Protein AF-A0A960UT85-F1 (afdb_monomer_lite)

Sequence (237 aa):
DESAIAIEMARAVNADQDILELSADHLYDHFVKTHWHTERTIYNTLGVAKYLMSKHVHEAGYRVVVTGEGSDELFAGYPSFRRDMFLHGLDHLPETERLELQAQLNKSNALVKGSMLAAEEVMSPELNRICGFTPSCLQPWLACAPEIPGLLRPEIREQLKDYDPGAAIAAQIDPEMVKNRHPLDVAQYVWIKTMLEGQILTWGGDRVDMANSMEARPAFLDHHLAEAAVWVPPAHR

Foldseek 3Di:
DCVVVVVVVCVVVVHDDDDDDDDPCQQVVCVVVLCVLLVDDDDDSLLSVVLVVLQVCVVVPAAEDEAAPQVCLLQVVALLLVVQCLVAQCPVDDPVVSVVVVVVSCVVCVVVDPPQFDPDADFDPLCCVQQVGQRRRCRVVQVCVVVVLVVDDPVVSVVCVVPDPSNVLSVQDDSVQRPPDRSSSSNSSSCCSDPSVPPCCRSVHDSSSCVNNHHYHNPNPPPVNSVVSVPQDPVRD

Structure (mmCIF, N/CA/C/O backbone):
data_AF-A0A960UT85-F1
#
_entry.id   AF-A0A960UT85-F1
#
loop_
_atom_site.group_PDB
_atom_site.id
_atom_site.type_symbol
_atom_site.label_atom_id
_atom_site.label_alt_id
_atom_site.label_comp_id
_atom_site.label_asym_id
_atom_site.label_entity_id
_atom_site.label_seq_id
_atom_site.pdbx_PDB_ins_code
_atom_site.Cartn_x
_atom_site.Cartn_y
_atom_site.Cartn_z
_atom_site.occupancy
_atom_site.B_iso_or_equiv
_atom_site.auth_seq_id
_atom_site.auth_comp_id
_atom_site.auth_asym_id
_atom_site.auth_atom_id
_atom_site.pdbx_PDB_model_num
ATOM 1 N N . ASP A 1 1 ? 5.439 -5.274 18.703 1.00 84.50 1 ASP A N 1
ATOM 2 C CA . ASP A 1 1 ? 4.477 -4.245 18.257 1.00 84.50 1 ASP A CA 1
ATOM 3 C C . ASP A 1 1 ? 5.190 -2.894 18.217 1.00 84.50 1 ASP A C 1
ATOM 5 O O . ASP A 1 1 ? 6.401 -2.857 18.423 1.00 84.50 1 ASP A O 1
ATOM 9 N N . GLU A 1 2 ? 4.462 -1.821 17.911 1.00 90.12 2 GLU A N 1
ATOM 10 C CA . GLU A 1 2 ? 4.979 -0.448 17.790 1.00 90.12 2 GLU A CA 1
ATOM 11 C C . GLU A 1 2 ? 4.654 0.424 19.022 1.00 90.12 2 GLU A C 1
ATOM 13 O O . GLU A 1 2 ? 4.903 1.631 19.020 1.00 90.12 2 GLU A O 1
ATOM 18 N N . SER A 1 3 ? 4.134 -0.170 20.108 1.00 93.38 3 SER A N 1
ATOM 19 C CA . SER A 1 3 ? 3.605 0.565 21.267 1.00 93.38 3 SER A CA 1
ATOM 20 C C . SER A 1 3 ? 4.650 1.461 21.932 1.00 93.38 3 SER A C 1
ATOM 22 O O . SER A 1 3 ? 4.339 2.580 22.331 1.00 93.38 3 SER A O 1
ATOM 24 N N . ALA A 1 4 ? 5.905 1.009 22.020 1.00 95.75 4 ALA A N 1
ATOM 25 C CA . ALA A 1 4 ? 6.986 1.795 22.618 1.00 95.75 4 ALA A CA 1
ATOM 26 C C . ALA A 1 4 ? 7.229 3.122 21.874 1.00 95.75 4 ALA A C 1
ATOM 28 O O . ALA A 1 4 ? 7.354 4.165 22.515 1.00 95.75 4 ALA A O 1
ATOM 29 N N . ILE A 1 5 ? 7.230 3.087 20.537 1.00 95.94 5 ILE A N 1
ATOM 30 C CA . ILE A 1 5 ? 7.424 4.272 19.689 1.00 95.94 5 ILE A CA 1
ATOM 31 C C . ILE A 1 5 ? 6.191 5.180 19.777 1.00 95.94 5 ILE A C 1
ATOM 33 O O . ILE A 1 5 ? 6.327 6.392 19.926 1.00 95.94 5 ILE A O 1
ATOM 37 N N . ALA A 1 6 ? 4.982 4.609 19.769 1.00 95.31 6 ALA A N 1
ATOM 38 C CA . ALA A 1 6 ? 3.750 5.382 19.926 1.00 95.31 6 ALA A CA 1
ATOM 39 C C . ALA A 1 6 ? 3.699 6.136 21.271 1.00 95.31 6 ALA A C 1
ATOM 41 O O . ALA A 1 6 ? 3.326 7.308 21.311 1.00 95.31 6 ALA A O 1
ATOM 42 N N . ILE A 1 7 ? 4.115 5.489 22.369 1.00 97.06 7 ILE A N 1
ATOM 43 C CA . ILE A 1 7 ? 4.210 6.101 23.707 1.00 97.06 7 ILE A CA 1
ATOM 44 C C . ILE A 1 7 ? 5.240 7.233 23.731 1.00 97.06 7 ILE A C 1
ATOM 46 O O . ILE A 1 7 ? 4.996 8.283 24.328 1.00 97.06 7 ILE A O 1
ATOM 50 N N . GLU A 1 8 ? 6.401 7.030 23.108 1.00 97.75 8 GLU A N 1
ATOM 51 C CA . GLU A 1 8 ? 7.431 8.064 23.001 1.00 97.75 8 GLU A CA 1
ATOM 52 C C . GLU A 1 8 ? 6.899 9.302 22.268 1.00 97.75 8 GLU A C 1
ATOM 54 O O . GLU A 1 8 ? 7.014 10.418 22.781 1.00 97.75 8 GLU A O 1
ATOM 59 N N . MET A 1 9 ? 6.239 9.100 21.125 1.00 97.06 9 MET A N 1
ATOM 60 C CA . MET A 1 9 ? 5.667 10.183 20.326 1.00 97.06 9 MET A CA 1
ATOM 61 C C . MET A 1 9 ? 4.577 10.952 21.074 1.00 97.06 9 MET A C 1
ATOM 63 O O . MET A 1 9 ? 4.611 12.182 21.085 1.00 97.06 9 MET A O 1
ATOM 67 N N . ALA A 1 10 ? 3.653 10.258 21.749 1.00 97.62 10 ALA A N 1
ATOM 68 C CA . ALA A 1 10 ? 2.602 10.905 22.535 1.00 97.62 10 ALA A CA 1
ATOM 69 C C . ALA A 1 10 ? 3.185 11.787 23.653 1.00 97.62 10 ALA A C 1
ATOM 71 O O . ALA A 1 10 ? 2.769 12.934 23.828 1.00 97.62 10 ALA A O 1
ATOM 72 N N . ARG A 1 11 ? 4.215 11.295 24.359 1.00 97.75 11 ARG A N 1
ATOM 73 C CA . ARG A 1 11 ? 4.921 12.067 25.397 1.00 97.75 11 ARG A CA 1
ATOM 74 C C . ARG A 1 11 ? 5.634 13.289 24.831 1.00 97.75 11 ARG A C 1
ATOM 76 O O . ARG A 1 11 ? 5.583 14.347 25.452 1.00 97.75 11 ARG A O 1
ATOM 83 N N . ALA A 1 12 ? 6.280 13.160 23.672 1.00 98.19 12 ALA A N 1
ATOM 84 C CA . ALA A 1 12 ? 7.033 14.249 23.050 1.00 98.19 12 ALA A CA 1
ATOM 85 C C . ALA A 1 12 ? 6.152 15.457 22.688 1.00 98.19 12 ALA A C 1
ATOM 87 O O . ALA A 1 12 ? 6.625 16.592 22.732 1.00 98.19 12 ALA A O 1
ATOM 88 N N . VAL A 1 13 ? 4.875 15.225 22.370 1.00 97.56 13 VAL A N 1
ATOM 89 C CA . VAL A 1 13 ? 3.911 16.282 22.014 1.00 97.56 13 VAL A CA 1
ATOM 90 C C . VAL A 1 13 ? 2.888 16.577 23.116 1.00 97.56 13 VAL A C 1
ATOM 92 O O . VAL A 1 13 ? 1.978 17.372 22.898 1.00 97.56 13 VAL A O 1
ATOM 95 N N . ASN A 1 14 ? 3.036 15.961 24.297 1.00 97.75 14 ASN A N 1
ATOM 96 C CA . ASN A 1 14 ? 2.090 16.054 25.413 1.00 97.75 14 ASN A CA 1
ATOM 97 C C . ASN A 1 14 ? 0.638 15.733 24.993 1.00 97.75 14 ASN A C 1
ATOM 99 O O . ASN A 1 14 ? -0.296 16.447 25.362 1.00 97.75 14 ASN A O 1
ATOM 103 N N . ALA A 1 15 ? 0.464 14.686 24.182 1.00 96.94 15 ALA A N 1
ATOM 104 C CA . ALA A 1 15 ? -0.844 14.177 23.785 1.00 96.94 15 ALA A CA 1
ATOM 105 C C . ALA A 1 15 ? -1.383 13.175 24.812 1.00 96.94 15 ALA A C 1
ATOM 107 O O . ALA A 1 15 ? -0.632 12.354 25.347 1.00 96.94 15 ALA A O 1
ATOM 108 N N . ASP A 1 16 ? -2.698 13.207 25.023 1.00 96.00 16 ASP A N 1
ATOM 109 C CA . ASP A 1 16 ? -3.406 12.112 25.677 1.00 96.00 16 ASP A CA 1
ATOM 110 C C . ASP A 1 16 ? -3.318 10.861 24.794 1.00 96.00 16 ASP A C 1
ATOM 112 O O . ASP A 1 16 ? -3.439 10.938 23.568 1.00 96.00 16 ASP A O 1
ATOM 116 N N . GLN A 1 17 ? -3.092 9.704 25.414 1.00 95.94 17 GLN A N 1
ATOM 117 C CA . GLN A 1 17 ? -2.938 8.440 24.705 1.00 95.94 17 GLN A CA 1
ATOM 118 C C . GLN A 1 17 ? -3.851 7.377 25.302 1.00 95.94 17 GLN A C 1
ATOM 120 O O . GLN A 1 17 ? -3.865 7.163 26.514 1.00 95.94 17 GLN A O 1
ATOM 125 N N . ASP A 1 18 ? -4.543 6.674 24.414 1.00 95.31 18 ASP A N 1
ATOM 126 C CA . ASP A 1 18 ? -5.288 5.461 24.715 1.00 95.31 18 ASP A CA 1
ATOM 127 C C . ASP A 1 18 ? -4.660 4.290 23.943 1.00 95.31 18 ASP A C 1
ATOM 129 O O . ASP A 1 18 ? -4.327 4.429 22.762 1.00 95.31 18 ASP A O 1
ATOM 133 N N . ILE A 1 19 ? -4.430 3.164 24.619 1.00 94.50 19 ILE A N 1
ATOM 134 C CA . ILE A 1 19 ? -3.735 1.996 24.066 1.00 94.50 19 ILE A CA 1
ATOM 135 C C . ILE A 1 19 ? -4.721 0.833 24.007 1.00 94.50 19 ILE A C 1
ATOM 137 O O . ILE A 1 19 ? -5.113 0.278 25.032 1.00 94.50 19 ILE A O 1
ATOM 141 N N . LEU A 1 20 ? -5.068 0.427 22.787 1.00 94.62 20 LEU A N 1
ATOM 142 C CA . LEU A 1 20 ? -5.869 -0.765 22.537 1.00 94.62 20 LEU A CA 1
ATOM 143 C C . LEU A 1 20 ? -4.958 -1.994 22.436 1.00 94.62 20 LEU A C 1
ATOM 145 O O . LEU A 1 20 ? -4.270 -2.195 21.434 1.00 94.62 20 LEU A O 1
ATOM 149 N N . GLU A 1 21 ? -4.974 -2.837 23.464 1.00 95.06 21 GLU A N 1
ATOM 150 C CA . GLU A 1 21 ? -4.270 -4.119 23.448 1.00 95.06 21 GLU A CA 1
ATOM 151 C C . GLU A 1 21 ? -5.108 -5.190 22.742 1.00 95.06 21 GLU A C 1
ATOM 153 O O . GLU A 1 21 ? -6.247 -5.468 23.121 1.00 95.06 21 GLU A O 1
ATOM 158 N N . LEU A 1 22 ? -4.534 -5.817 21.714 1.00 94.69 22 LEU A N 1
ATOM 159 C CA . LEU A 1 22 ? -5.183 -6.875 20.945 1.00 94.69 22 LEU A CA 1
ATOM 160 C C . LEU A 1 22 ? -4.458 -8.207 21.131 1.00 94.69 22 LEU A C 1
ATOM 162 O O . LEU A 1 22 ? -3.233 -8.277 21.212 1.00 94.69 22 LEU A O 1
ATOM 166 N N . SER A 1 23 ? -5.237 -9.284 21.137 1.00 95.50 23 SER A N 1
ATOM 167 C CA . SER A 1 23 ? -4.737 -10.662 21.123 1.00 95.50 23 SER A CA 1
ATOM 168 C C . SER A 1 23 ? -5.076 -11.326 19.791 1.00 95.50 23 SER A C 1
ATOM 170 O O . SER A 1 23 ? -5.885 -10.815 19.016 1.00 95.50 23 SER A O 1
ATOM 172 N N . ALA A 1 24 ? -4.486 -12.493 19.535 1.00 95.44 24 ALA A N 1
ATOM 173 C CA . ALA A 1 24 ? -4.818 -13.300 18.365 1.00 95.44 24 ALA A CA 1
ATOM 174 C C . ALA A 1 24 ? -6.326 -13.604 18.278 1.00 95.44 24 ALA A C 1
ATOM 176 O O . ALA A 1 24 ? -6.911 -13.433 17.212 1.00 95.44 24 ALA A O 1
ATOM 177 N N . ASP A 1 25 ? -6.957 -13.970 19.397 1.00 97.38 25 ASP A N 1
ATOM 178 C CA . ASP A 1 25 ? -8.391 -14.287 19.452 1.00 97.38 25 ASP A CA 1
ATOM 179 C C . ASP A 1 25 ? -9.243 -13.097 19.000 1.00 97.38 25 ASP A C 1
ATOM 181 O O . ASP A 1 25 ? -10.107 -13.250 18.142 1.00 97.38 25 ASP A O 1
ATOM 185 N N . HIS A 1 26 ? -8.913 -11.879 19.449 1.00 96.69 26 HIS A N 1
ATOM 186 C CA . HIS A 1 26 ? -9.594 -10.671 18.979 1.00 96.69 26 HIS A CA 1
ATOM 187 C C . HIS A 1 26 ? -9.540 -10.535 17.449 1.00 96.69 26 HIS A C 1
ATOM 189 O O . HIS A 1 26 ? -10.548 -10.188 16.830 1.00 96.69 26 HIS A O 1
ATOM 195 N N . LEU A 1 27 ? -8.390 -10.826 16.832 1.00 95.81 27 LEU A N 1
ATOM 196 C CA . LEU A 1 27 ? -8.208 -10.725 15.383 1.00 95.81 27 LEU A CA 1
ATOM 197 C C . LEU A 1 27 ? -8.959 -11.827 14.622 1.00 95.81 27 LEU A C 1
ATOM 199 O O . LEU A 1 27 ? -9.552 -11.558 13.578 1.00 95.81 27 LEU A O 1
ATOM 203 N N . TYR A 1 28 ? -8.955 -13.065 15.116 1.00 95.56 28 TYR A N 1
ATOM 204 C CA . TYR A 1 28 ? -9.624 -14.175 14.432 1.00 95.56 28 TYR A CA 1
ATOM 205 C C . TYR A 1 28 ? -11.147 -14.131 14.601 1.00 95.56 28 TYR A C 1
ATOM 207 O O . TYR A 1 28 ? -11.869 -14.316 13.618 1.00 95.56 28 TYR A O 1
ATOM 215 N N . ASP A 1 29 ? -11.640 -13.780 15.790 1.00 97.06 29 ASP A N 1
ATOM 216 C CA . ASP A 1 29 ? -13.076 -13.696 16.091 1.00 97.06 29 ASP A CA 1
ATOM 217 C C . ASP A 1 29 ? -13.787 -12.614 15.265 1.00 97.06 29 ASP A C 1
ATOM 219 O O . ASP A 1 29 ? -14.976 -12.723 14.956 1.00 97.06 29 ASP A O 1
ATOM 223 N N . HIS A 1 30 ? -13.055 -11.576 14.854 1.00 96.38 30 HIS A N 1
ATOM 224 C CA . HIS A 1 30 ? -13.590 -10.463 14.068 1.00 96.38 30 HIS A CA 1
ATOM 225 C C . HIS A 1 30 ? -13.234 -10.537 12.579 1.00 96.38 30 HIS A C 1
ATOM 227 O O . HIS A 1 30 ? -13.650 -9.662 11.812 1.00 96.38 30 HIS A O 1
ATOM 233 N N . PHE A 1 31 ? -12.515 -11.574 12.136 1.00 95.44 31 PHE A N 1
ATOM 234 C CA . PHE A 1 31 ? -12.028 -11.677 10.759 1.00 95.44 31 PHE A CA 1
ATOM 235 C C . PHE A 1 31 ? -13.166 -11.684 9.732 1.00 95.44 31 PHE A C 1
ATOM 237 O O . PHE A 1 31 ? -13.168 -10.874 8.809 1.00 95.44 31 PHE A O 1
ATOM 244 N N . VAL A 1 32 ? -14.175 -12.545 9.918 1.00 94.81 32 VAL A N 1
ATOM 245 C CA . VAL A 1 32 ? -15.304 -12.680 8.975 1.00 94.81 32 VAL A CA 1
ATOM 246 C C . VAL A 1 32 ? -16.090 -11.376 8.860 1.00 94.81 32 VAL A C 1
ATOM 248 O O . VAL A 1 32 ? -16.412 -10.939 7.757 1.00 94.81 32 VAL A O 1
ATOM 251 N N . LYS A 1 33 ? -16.370 -10.731 9.998 1.00 95.31 33 LYS A N 1
ATOM 252 C CA . LYS A 1 33 ? -17.098 -9.460 10.021 1.00 95.31 33 LYS A CA 1
ATOM 253 C C . LYS A 1 33 ? -16.294 -8.350 9.350 1.00 95.31 33 LYS A C 1
ATOM 255 O O . LYS A 1 33 ? -16.844 -7.600 8.555 1.00 95.31 33 LYS A O 1
ATOM 260 N N . THR A 1 34 ? -14.998 -8.271 9.634 1.00 95.38 34 THR A N 1
ATOM 261 C CA . THR A 1 34 ? -14.113 -7.302 8.983 1.00 95.38 34 THR A CA 1
ATOM 262 C C . THR A 1 34 ? -14.098 -7.528 7.478 1.00 95.38 34 THR A C 1
ATOM 264 O O . THR A 1 34 ? -14.343 -6.593 6.729 1.00 95.38 34 THR A O 1
ATOM 267 N N . HIS A 1 35 ? -13.895 -8.768 7.028 1.00 94.06 35 HIS A N 1
ATOM 268 C CA . HIS A 1 35 ? -13.846 -9.110 5.608 1.00 94.06 35 HIS A CA 1
ATOM 269 C C . HIS A 1 35 ? -15.145 -8.771 4.858 1.00 94.06 35 HIS A C 1
ATOM 271 O O . HIS A 1 35 ? -15.109 -8.365 3.700 1.00 94.06 35 HIS A O 1
ATOM 277 N N . TRP A 1 36 ? -16.299 -8.884 5.521 1.00 94.81 36 TRP A N 1
ATOM 278 C CA . TRP A 1 36 ? -17.557 -8.387 4.966 1.00 94.81 36 TRP A CA 1
ATOM 279 C C . TRP A 1 36 ? -17.490 -6.881 4.666 1.00 94.81 36 TRP A C 1
ATOM 281 O O . TRP A 1 36 ? -17.856 -6.456 3.575 1.00 94.81 36 TRP A O 1
ATOM 291 N N . HIS A 1 37 ? -16.968 -6.083 5.601 1.00 94.75 37 HIS A N 1
ATOM 292 C CA . HIS A 1 37 ? -16.829 -4.634 5.435 1.00 94.75 37 HIS A CA 1
ATOM 293 C C . HIS A 1 37 ? -15.720 -4.220 4.461 1.00 94.75 37 HIS A C 1
ATOM 295 O O . HIS A 1 37 ? -15.792 -3.132 3.898 1.00 94.75 37 HIS A O 1
ATOM 301 N N . THR A 1 38 ? -14.707 -5.056 4.219 1.00 92.56 38 THR A N 1
ATOM 302 C CA . THR A 1 38 ? -13.652 -4.714 3.252 1.00 92.56 38 THR A CA 1
ATOM 303 C C . THR A 1 38 ? -14.154 -4.727 1.811 1.00 92.56 38 THR A C 1
ATOM 305 O O . THR A 1 38 ? -13.554 -4.070 0.955 1.00 92.56 38 THR A O 1
ATOM 308 N N . GLU A 1 39 ? -15.219 -5.489 1.519 1.00 90.88 39 GLU A N 1
ATOM 309 C CA . GLU A 1 39 ? -15.760 -5.727 0.169 1.00 90.88 39 GLU A CA 1
ATOM 310 C C . GLU A 1 39 ? -14.663 -6.110 -0.849 1.00 90.88 39 GLU A C 1
ATOM 312 O O . GLU A 1 39 ? -14.718 -5.777 -2.036 1.00 90.88 39 GLU A O 1
ATOM 317 N N . ARG A 1 40 ? -13.595 -6.747 -0.352 1.00 89.00 40 ARG A N 1
ATOM 318 C CA . ARG A 1 40 ? -12.401 -7.153 -1.100 1.00 89.00 40 ARG A CA 1
ATOM 319 C C . ARG A 1 40 ? -11.610 -8.192 -0.314 1.00 89.00 40 ARG A C 1
ATOM 321 O O . ARG A 1 40 ? -11.679 -8.238 0.914 1.00 89.00 40 ARG A O 1
ATOM 328 N N . THR A 1 41 ? -10.833 -9.008 -1.020 1.00 86.50 41 THR A N 1
ATOM 329 C CA . THR A 1 41 ? -9.882 -9.954 -0.425 1.00 86.50 41 THR A CA 1
ATOM 330 C C . THR A 1 41 ? -8.847 -9.242 0.441 1.00 86.50 41 THR A C 1
ATOM 332 O O . THR A 1 41 ? -8.266 -8.244 0.017 1.00 86.50 41 THR A O 1
ATOM 335 N N . ILE A 1 42 ? -8.577 -9.813 1.612 1.00 88.50 42 ILE A N 1
ATOM 336 C CA . ILE A 1 42 ? -7.478 -9.434 2.501 1.00 88.50 42 ILE A CA 1
ATOM 337 C C . ILE A 1 42 ? -6.604 -10.660 2.751 1.00 88.50 42 ILE A C 1
ATOM 339 O O . ILE A 1 42 ? -7.095 -11.787 2.726 1.00 88.50 42 ILE A O 1
ATOM 343 N N . TYR A 1 43 ? -5.314 -10.445 2.973 1.00 85.50 43 TYR A N 1
ATOM 344 C CA . TYR A 1 43 ? -4.315 -11.515 3.121 1.00 85.50 43 TYR A CA 1
ATOM 345 C C . TYR A 1 43 ? -3.635 -11.504 4.496 1.00 85.50 43 TYR A C 1
ATOM 347 O O . TYR A 1 43 ? -2.750 -12.312 4.760 1.00 85.50 43 TYR A O 1
ATOM 355 N N . ASN A 1 44 ? -4.028 -10.582 5.374 1.00 88.94 44 ASN A N 1
ATOM 356 C CA . ASN A 1 44 ? -3.536 -10.482 6.740 1.00 88.94 44 ASN A CA 1
ATOM 357 C C . ASN A 1 44 ? -4.635 -9.927 7.664 1.00 88.94 44 ASN A C 1
ATOM 359 O O . ASN A 1 44 ? -5.727 -9.566 7.222 1.00 88.94 44 ASN A O 1
ATOM 363 N N . THR A 1 45 ? -4.343 -9.866 8.961 1.00 92.94 45 THR A N 1
ATOM 364 C CA . THR A 1 45 ? -5.263 -9.391 10.004 1.00 92.94 45 THR A CA 1
ATOM 365 C C . THR A 1 45 ? -5.131 -7.895 10.309 1.00 92.94 45 THR A C 1
ATOM 367 O O . THR A 1 45 ? -5.788 -7.413 11.231 1.00 92.94 45 THR A O 1
ATOM 370 N N . LEU A 1 46 ? -4.347 -7.128 9.536 1.00 91.44 46 LEU A N 1
ATOM 371 C CA . LEU A 1 46 ? -4.177 -5.684 9.761 1.00 91.44 46 LEU A CA 1
ATOM 372 C C . LEU A 1 46 ? -5.508 -4.937 9.625 1.00 91.44 46 LEU A C 1
ATOM 374 O O . LEU A 1 46 ? -5.832 -4.102 10.465 1.00 91.44 46 LEU A O 1
ATOM 378 N N . GLY A 1 47 ? -6.325 -5.301 8.630 1.00 93.12 47 GLY A N 1
ATOM 379 C CA . GLY A 1 47 ? -7.675 -4.749 8.488 1.00 93.12 47 GLY A CA 1
ATOM 380 C C . GLY A 1 47 ? -8.567 -5.039 9.701 1.00 93.12 47 GLY A C 1
ATOM 381 O O . GLY A 1 47 ? -9.416 -4.227 10.048 1.00 93.12 47 GLY A O 1
ATOM 382 N N . VAL A 1 48 ? -8.356 -6.157 10.408 1.00 95.62 48 VAL A N 1
ATOM 383 C CA . VAL A 1 48 ? -9.124 -6.471 11.626 1.00 95.62 48 VAL A CA 1
ATOM 384 C C . VAL A 1 48 ? -8.678 -5.599 12.794 1.00 95.62 48 VAL A C 1
ATOM 386 O O . VAL A 1 48 ? -9.514 -5.092 13.538 1.00 95.62 48 VAL A O 1
ATOM 389 N N . ALA A 1 49 ? -7.370 -5.375 12.936 1.00 94.75 49 ALA A N 1
ATOM 390 C CA . ALA A 1 49 ? -6.851 -4.438 13.926 1.00 94.75 49 ALA A CA 1
ATOM 391 C C . ALA A 1 49 ? -7.398 -3.020 13.679 1.00 94.75 49 ALA A C 1
ATOM 393 O O . ALA A 1 49 ? -7.873 -2.382 14.616 1.00 94.75 49 ALA A O 1
ATOM 394 N N . LYS A 1 50 ? -7.436 -2.571 12.414 1.00 94.25 50 LYS A N 1
ATOM 395 C CA . LYS A 1 50 ? -8.058 -1.297 12.017 1.00 94.25 50 LYS A CA 1
ATOM 396 C C . LYS A 1 50 ? -9.554 -1.258 12.364 1.00 94.25 50 LYS A C 1
ATOM 398 O O . LYS A 1 50 ? -10.004 -0.280 12.948 1.00 94.25 50 LYS A O 1
ATOM 403 N N . TYR A 1 51 ? -10.305 -2.332 12.100 1.00 96.00 51 TYR A N 1
ATOM 404 C CA . TYR A 1 51 ? -11.728 -2.437 12.460 1.00 96.00 51 TYR A CA 1
ATOM 405 C C . TYR A 1 51 ? -11.967 -2.282 13.968 1.00 96.00 51 TYR A C 1
ATOM 407 O O . TYR A 1 51 ? -12.880 -1.577 14.399 1.00 96.00 51 TYR A O 1
ATOM 415 N N . LEU A 1 52 ? -11.155 -2.954 14.783 1.00 97.00 52 LEU A N 1
ATOM 416 C CA . LEU A 1 52 ? -11.259 -2.877 16.239 1.00 97.00 52 LEU A CA 1
ATOM 417 C C . LEU A 1 52 ? -10.843 -1.496 16.753 1.00 97.00 52 LEU A C 1
ATOM 419 O O . LEU A 1 52 ? -11.502 -0.956 17.638 1.00 97.00 52 LEU A O 1
ATOM 423 N N . MET A 1 53 ? -9.816 -0.894 16.152 1.00 95.50 53 MET A N 1
ATOM 424 C CA . MET A 1 53 ? -9.401 0.471 16.457 1.00 95.50 53 MET A CA 1
ATOM 425 C C . MET A 1 53 ? -10.496 1.486 16.113 1.00 95.50 53 MET A C 1
ATOM 427 O O . MET A 1 53 ? -10.806 2.333 16.945 1.00 95.50 53 MET A O 1
ATOM 431 N N . SER A 1 54 ? -11.138 1.387 14.944 1.00 96.38 54 SER A N 1
ATOM 432 C CA . SER A 1 54 ? -12.214 2.312 14.563 1.00 96.38 54 SER A CA 1
ATOM 433 C C . SER A 1 54 ? -13.434 2.186 15.475 1.00 96.38 54 SER A C 1
ATOM 435 O O . SER A 1 54 ? -14.050 3.189 15.839 1.00 96.38 54 SER A O 1
ATOM 437 N N . LYS A 1 55 ? -13.744 0.963 15.924 1.00 96.75 55 LYS A N 1
ATOM 438 C CA . LYS A 1 55 ? -14.759 0.720 16.953 1.00 96.75 55 LYS A CA 1
ATOM 439 C C . LYS A 1 55 ? -14.392 1.391 18.279 1.00 96.75 55 LYS A C 1
ATOM 441 O O . LYS A 1 55 ? -15.226 2.097 18.838 1.00 96.75 55 LYS A O 1
ATOM 446 N N . HIS A 1 56 ? -13.159 1.204 18.750 1.00 97.12 56 HIS A N 1
ATOM 447 C CA . HIS A 1 56 ? -12.672 1.778 20.008 1.00 97.12 56 HIS A CA 1
ATOM 448 C C . HIS A 1 56 ? -12.695 3.310 19.989 1.00 97.12 56 HIS A C 1
ATOM 450 O O . HIS A 1 56 ? -13.230 3.936 20.898 1.00 97.12 56 HIS A O 1
ATOM 456 N N . VAL A 1 57 ? -12.205 3.924 18.907 1.00 96.31 57 VAL A N 1
ATOM 457 C CA . VAL A 1 57 ? -12.256 5.381 18.694 1.00 96.31 57 VAL A CA 1
ATOM 458 C C . VAL A 1 57 ? -13.695 5.895 18.739 1.00 96.31 57 VAL A C 1
ATOM 460 O O . VAL A 1 57 ? -13.972 6.913 19.381 1.00 96.31 57 VAL A O 1
ATOM 463 N N . HIS A 1 58 ? -14.622 5.181 18.092 1.00 96.38 58 HIS A N 1
ATOM 464 C CA . HIS A 1 58 ? -16.033 5.532 18.140 1.00 96.38 58 HIS A CA 1
ATOM 465 C C . HIS A 1 58 ? -16.594 5.447 19.573 1.00 96.38 58 HIS A C 1
ATOM 467 O O . HIS A 1 58 ? -17.272 6.383 20.014 1.00 96.38 58 HIS A O 1
ATOM 473 N N . GLU A 1 59 ? -16.319 4.368 20.304 1.00 96.88 59 GLU A N 1
ATOM 474 C CA . GLU A 1 59 ? -16.771 4.165 21.689 1.00 96.88 59 GLU A CA 1
ATOM 475 C C . GLU A 1 59 ? -16.180 5.206 22.656 1.00 96.88 59 GLU A C 1
ATOM 477 O O . GLU A 1 59 ? -16.871 5.645 23.575 1.00 96.88 59 GLU A O 1
ATOM 482 N N . ALA A 1 60 ? -14.963 5.688 22.387 1.00 96.19 60 ALA A N 1
ATOM 483 C CA . ALA A 1 60 ? -14.327 6.802 23.092 1.00 96.19 60 ALA A CA 1
ATOM 484 C C . ALA A 1 60 ? -14.947 8.182 22.772 1.00 96.19 60 ALA A C 1
ATOM 486 O O . ALA A 1 60 ? -14.566 9.189 23.367 1.00 96.19 60 ALA A O 1
ATOM 487 N N . GLY A 1 61 ? -15.924 8.251 21.861 1.00 96.50 61 GLY A N 1
ATOM 488 C CA . GLY A 1 61 ? -16.680 9.466 21.544 1.00 96.50 61 GLY A CA 1
ATOM 489 C C . GLY A 1 61 ? -16.129 10.285 20.375 1.00 96.50 61 GLY A C 1
ATOM 490 O O . GLY A 1 61 ? -16.670 11.352 20.077 1.00 96.50 61 GLY A O 1
ATOM 491 N N . TYR A 1 62 ? -15.107 9.792 19.674 1.00 96.69 62 TYR A N 1
ATOM 492 C CA . TYR A 1 62 ? -14.549 10.445 18.492 1.00 96.69 62 TYR A CA 1
ATOM 493 C C . TYR A 1 62 ? -15.176 9.895 17.208 1.00 96.69 62 TYR A C 1
ATOM 495 O O . TYR A 1 62 ? -15.587 8.742 17.121 1.00 96.69 62 TYR A O 1
ATOM 503 N N . ARG A 1 63 ? -15.282 10.747 16.188 1.00 95.25 63 ARG A N 1
ATOM 504 C CA . ARG A 1 63 ? -15.882 10.397 14.885 1.00 95.25 63 ARG A CA 1
ATOM 505 C C . ARG A 1 63 ? -14.962 10.650 13.706 1.00 95.25 63 ARG A C 1
ATOM 507 O O . ARG A 1 63 ? -15.209 10.120 12.635 1.00 95.25 63 ARG A O 1
ATOM 514 N N . VAL A 1 64 ? -13.945 11.478 13.906 1.00 96.62 64 VAL A N 1
ATOM 515 C CA . VAL A 1 64 ? -13.022 11.918 12.868 1.00 96.62 64 VAL A CA 1
ATOM 516 C C . VAL A 1 64 ? -11.614 11.762 13.413 1.00 96.62 64 VAL A C 1
ATOM 518 O O . VAL A 1 64 ? -11.336 12.231 14.519 1.00 96.62 64 VAL A O 1
ATOM 521 N N . VAL A 1 65 ? -10.741 11.124 12.641 1.00 95.38 65 VAL A N 1
ATOM 522 C CA . VAL A 1 65 ? -9.327 10.934 12.982 1.00 95.38 65 VAL A CA 1
ATOM 523 C C . VAL A 1 65 ? -8.439 11.434 11.854 1.00 95.38 65 VAL A C 1
ATOM 525 O O . VAL A 1 65 ? -8.814 11.369 10.687 1.00 95.38 65 VAL A O 1
ATOM 528 N N . VAL A 1 66 ? -7.257 11.938 12.203 1.00 95.38 66 VAL A N 1
ATOM 529 C CA . VAL A 1 66 ? -6.207 12.252 11.228 1.00 95.38 66 VAL A CA 1
ATOM 530 C C . VAL A 1 66 ? -5.250 11.075 11.170 1.00 95.38 66 VAL A C 1
ATOM 532 O O . VAL A 1 66 ? -4.834 10.562 12.209 1.00 95.38 66 VAL A O 1
ATOM 535 N N . THR A 1 67 ? -4.916 10.648 9.961 1.00 93.50 67 THR A N 1
ATOM 536 C CA . THR A 1 67 ? -4.130 9.440 9.719 1.00 93.50 67 THR A CA 1
ATOM 537 C C . THR A 1 67 ? -2.980 9.710 8.744 1.00 93.50 67 THR A C 1
ATOM 539 O O . THR A 1 67 ? -2.909 10.770 8.115 1.00 93.50 67 THR A O 1
ATOM 542 N N . GLY A 1 68 ? -2.018 8.785 8.690 1.00 93.12 68 GLY A N 1
ATOM 543 C CA . GLY A 1 68 ? -0.746 8.951 7.977 1.00 93.12 68 GLY A CA 1
ATOM 544 C C . GLY A 1 68 ? -0.674 8.314 6.585 1.00 93.12 68 GLY A C 1
ATOM 545 O O . GLY A 1 68 ? 0.390 8.363 5.970 1.00 93.12 68 GLY A O 1
ATOM 546 N N . GLU A 1 69 ? -1.751 7.695 6.087 1.00 92.62 69 GLU A N 1
ATOM 547 C CA . GLU A 1 69 ? -1.758 7.049 4.769 1.00 92.62 69 GLU A CA 1
ATOM 548 C C . GLU A 1 69 ? -1.417 8.065 3.667 1.00 92.62 69 GLU A C 1
ATOM 550 O O . GLU A 1 69 ? -1.858 9.215 3.713 1.00 92.62 69 GLU A O 1
ATOM 555 N N . GLY A 1 70 ? -0.623 7.642 2.677 1.00 93.88 70 GLY A N 1
ATOM 556 C CA . GLY A 1 70 ? -0.092 8.499 1.615 1.00 93.88 70 GLY A CA 1
ATOM 557 C C . GLY A 1 70 ? 1.361 8.935 1.826 1.00 93.88 70 GLY A C 1
ATOM 558 O O . GLY A 1 70 ? 2.022 9.318 0.862 1.00 93.88 70 GLY A O 1
ATOM 559 N N . SER A 1 71 ? 1.886 8.885 3.058 1.00 95.19 71 SER A N 1
ATOM 560 C CA . SER A 1 71 ? 3.252 9.352 3.344 1.00 95.19 71 SER A CA 1
ATOM 561 C C . SER A 1 71 ? 4.302 8.540 2.588 1.00 95.19 71 SER A C 1
ATOM 563 O O . SER A 1 71 ? 5.160 9.105 1.910 1.00 95.19 71 SER A O 1
ATOM 565 N N . ASP A 1 72 ? 4.234 7.212 2.678 1.00 94.88 72 ASP A N 1
ATOM 566 C CA . ASP A 1 72 ? 5.204 6.334 2.024 1.00 94.88 72 ASP A CA 1
ATOM 567 C C . ASP A 1 72 ? 5.109 6.432 0.498 1.00 94.88 72 ASP A C 1
ATOM 569 O O . ASP A 1 72 ? 6.131 6.364 -0.191 1.00 94.88 72 ASP A O 1
ATOM 573 N N . GLU A 1 73 ? 3.900 6.636 -0.034 1.00 94.75 73 GLU A N 1
ATOM 574 C CA . GLU A 1 73 ? 3.651 6.830 -1.460 1.00 94.75 73 GLU A CA 1
ATOM 575 C C . GLU A 1 73 ? 4.241 8.120 -1.999 1.00 94.75 73 GLU A C 1
ATOM 577 O O . GLU A 1 73 ? 4.759 8.107 -3.112 1.00 94.75 73 GLU A O 1
ATOM 582 N N . LEU A 1 74 ? 4.185 9.215 -1.240 1.00 94.75 74 LEU A N 1
ATOM 583 C CA . LEU A 1 74 ? 4.744 10.499 -1.655 1.00 94.75 74 LEU A CA 1
ATOM 584 C C . LEU A 1 74 ? 6.264 10.554 -1.467 1.00 94.75 74 LEU A C 1
ATOM 586 O O . LEU A 1 74 ? 6.978 11.025 -2.355 1.00 94.75 74 LEU A O 1
ATOM 590 N N . PHE A 1 75 ? 6.766 10.027 -0.348 1.00 94.94 75 PHE A N 1
ATOM 591 C CA . PHE A 1 75 ? 8.157 10.187 0.093 1.00 94.94 75 PHE A CA 1
ATOM 592 C C . PHE A 1 75 ? 8.990 8.905 -0.000 1.00 94.94 75 PHE A C 1
ATOM 594 O O . PHE A 1 75 ? 9.971 8.737 0.713 1.00 94.94 75 PHE A O 1
ATOM 601 N N . ALA A 1 76 ? 8.611 7.981 -0.881 1.00 93.31 76 ALA A N 1
ATOM 602 C CA . ALA A 1 76 ? 9.390 6.781 -1.177 1.00 93.31 76 ALA A CA 1
ATOM 603 C C . ALA A 1 76 ? 9.745 5.915 0.062 1.00 93.31 76 ALA A C 1
ATOM 605 O O . ALA A 1 76 ? 10.839 5.346 0.152 1.00 93.31 76 ALA A O 1
ATOM 606 N N . GLY A 1 77 ? 8.814 5.794 1.015 1.00 91.38 77 GLY A N 1
ATOM 607 C CA . GLY A 1 77 ? 9.047 5.129 2.305 1.00 91.38 77 GLY A CA 1
ATOM 608 C C . GLY A 1 77 ? 9.197 3.605 2.220 1.00 91.38 77 GLY A C 1
ATOM 609 O O . GLY A 1 77 ? 9.882 2.995 3.045 1.00 91.38 77 GLY A O 1
ATOM 610 N N . TYR A 1 78 ? 8.638 2.974 1.180 1.00 91.06 78 TYR A N 1
ATOM 611 C CA . TYR A 1 78 ? 8.716 1.523 1.014 1.00 91.06 78 TYR A CA 1
ATOM 612 C C . TYR A 1 78 ? 10.100 1.038 0.537 1.00 91.06 78 TYR A C 1
ATOM 614 O O . TYR A 1 78 ? 10.675 1.595 -0.404 1.00 91.06 78 TYR A O 1
ATOM 622 N N . PRO A 1 79 ? 10.622 -0.083 1.082 1.00 89.00 79 PRO A N 1
ATOM 623 C CA . PRO A 1 79 ? 11.885 -0.674 0.625 1.00 89.00 79 PRO A CA 1
ATOM 624 C C . PRO A 1 79 ? 11.915 -1.034 -0.869 1.00 89.00 79 PRO A C 1
ATOM 626 O O . PRO A 1 79 ? 12.980 -1.002 -1.489 1.00 89.00 79 PRO A O 1
ATOM 629 N N . SER A 1 80 ? 10.760 -1.365 -1.453 1.00 90.94 80 SER A N 1
ATOM 630 C CA . SER A 1 80 ? 10.601 -1.652 -2.884 1.00 90.94 80 SER A CA 1
ATOM 631 C C . SER A 1 80 ? 10.922 -0.439 -3.759 1.00 90.94 80 SER A C 1
ATOM 633 O O . SER A 1 80 ? 11.613 -0.588 -4.763 1.00 90.94 80 SER A O 1
ATOM 635 N N . PHE A 1 81 ? 10.513 0.765 -3.349 1.00 92.56 81 PHE A N 1
ATOM 636 C CA . PHE A 1 81 ? 10.826 2.004 -4.063 1.00 92.56 81 PHE A CA 1
ATOM 637 C C . PHE A 1 81 ? 12.318 2.293 -4.079 1.00 92.56 81 PHE A C 1
ATOM 639 O O . PHE A 1 81 ? 12.888 2.577 -5.133 1.00 92.56 81 PHE A O 1
ATOM 646 N N . ARG A 1 82 ? 12.971 2.152 -2.921 1.00 85.56 82 ARG A N 1
ATOM 647 C CA . ARG A 1 82 ? 14.427 2.289 -2.835 1.00 85.56 82 ARG A CA 1
ATOM 648 C C . ARG A 1 82 ? 15.107 1.279 -3.751 1.00 85.56 82 ARG A C 1
ATOM 650 O O . ARG A 1 82 ? 16.000 1.652 -4.500 1.00 85.56 82 ARG A O 1
ATOM 657 N N . ARG A 1 83 ? 14.659 0.020 -3.748 1.00 86.38 83 ARG A N 1
ATOM 658 C CA . ARG A 1 83 ? 15.205 -1.019 -4.630 1.00 86.38 83 ARG A CA 1
ATOM 659 C C . ARG A 1 83 ? 15.131 -0.635 -6.108 1.00 86.38 83 ARG A C 1
ATOM 661 O O . ARG A 1 83 ? 16.164 -0.691 -6.768 1.00 86.38 83 ARG A O 1
ATOM 668 N N . ASP A 1 84 ? 13.969 -0.218 -6.600 1.00 91.50 84 ASP A N 1
ATOM 669 C CA . ASP A 1 84 ? 13.810 0.177 -8.008 1.00 91.50 84 ASP A CA 1
ATOM 670 C C . ASP A 1 84 ? 14.640 1.425 -8.347 1.00 91.50 84 ASP A C 1
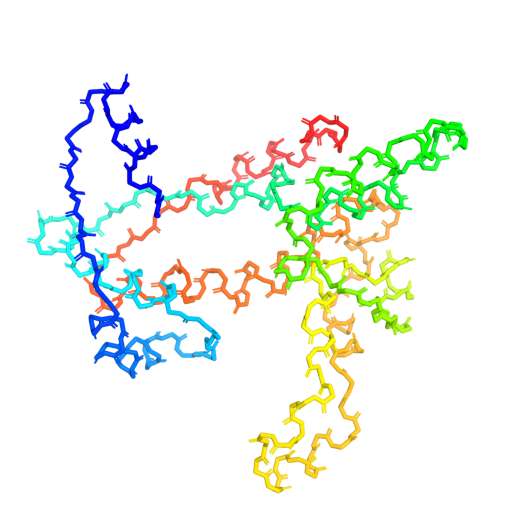ATOM 672 O O . ASP A 1 84 ? 15.259 1.497 -9.409 1.00 91.50 84 ASP A O 1
ATOM 676 N N . MET A 1 85 ? 14.737 2.380 -7.415 1.00 88.94 85 MET A N 1
ATOM 677 C CA . MET A 1 85 ? 15.612 3.544 -7.563 1.00 88.94 85 MET A CA 1
ATOM 678 C C . MET A 1 85 ? 17.085 3.146 -7.720 1.00 88.94 85 MET A C 1
ATOM 680 O O . MET A 1 85 ? 17.754 3.672 -8.603 1.00 88.94 85 MET A O 1
ATOM 684 N N . PHE A 1 86 ? 17.598 2.221 -6.905 1.00 83.38 86 PHE A N 1
ATOM 685 C CA . PHE A 1 86 ? 18.994 1.775 -6.999 1.00 83.38 86 PHE A CA 1
ATOM 686 C C . PHE A 1 86 ? 19.264 0.942 -8.257 1.00 83.38 86 PHE A C 1
ATOM 688 O O . PHE A 1 86 ? 20.281 1.151 -8.917 1.00 83.38 86 PHE A O 1
ATOM 695 N N . LEU A 1 87 ? 18.354 0.025 -8.601 1.00 83.81 87 LEU A N 1
ATOM 696 C CA . LEU A 1 87 ? 18.524 -0.881 -9.740 1.00 83.81 87 LEU A CA 1
ATOM 697 C C . LEU A 1 87 ? 18.410 -0.174 -11.092 1.00 83.81 87 LEU A C 1
ATOM 699 O O . LEU A 1 87 ? 19.072 -0.585 -12.043 1.00 83.81 87 LEU A O 1
ATOM 703 N N . HIS A 1 88 ? 17.573 0.861 -11.183 1.00 88.81 88 HIS A N 1
ATOM 704 C CA . HIS A 1 88 ? 17.201 1.459 -12.467 1.00 88.81 88 HIS A CA 1
ATOM 705 C C . HIS A 1 88 ? 17.440 2.976 -12.534 1.00 88.81 88 HIS A C 1
ATOM 707 O O . HIS A 1 88 ? 17.569 3.524 -13.621 1.00 88.81 88 HIS A O 1
ATOM 713 N N . GLY A 1 89 ? 17.482 3.689 -11.403 1.00 85.25 89 GLY A N 1
ATOM 714 C CA . GLY A 1 89 ? 17.543 5.161 -11.359 1.00 85.25 89 GLY A CA 1
ATOM 715 C C . GLY A 1 89 ? 18.950 5.769 -11.314 1.00 85.25 89 GLY A C 1
ATOM 716 O O . GLY A 1 89 ? 19.105 6.986 -11.423 1.00 85.25 89 GLY A O 1
ATOM 717 N N . LEU A 1 90 ? 19.996 4.951 -11.169 1.00 82.50 90 LEU A N 1
ATOM 718 C CA . LEU A 1 90 ? 21.378 5.412 -10.964 1.00 82.50 90 LEU A CA 1
ATOM 719 C C . LEU A 1 90 ? 22.255 5.349 -12.223 1.00 82.50 90 LEU A C 1
ATOM 721 O O . LEU A 1 90 ? 23.483 5.307 -12.132 1.00 82.50 90 LEU A O 1
ATOM 725 N N . ASP A 1 91 ? 21.647 5.371 -13.408 1.00 79.81 91 ASP A N 1
ATOM 726 C CA . ASP A 1 91 ? 22.375 5.286 -14.683 1.00 79.81 91 ASP A CA 1
ATOM 727 C C . ASP A 1 91 ? 23.318 6.472 -14.935 1.00 79.81 91 ASP A C 1
ATOM 729 O O . ASP A 1 91 ? 24.288 6.350 -15.681 1.00 79.81 91 ASP A O 1
ATOM 733 N N . HIS A 1 92 ? 23.066 7.604 -14.275 1.00 80.75 92 HIS A N 1
ATOM 734 C CA . HIS A 1 92 ? 23.905 8.798 -14.326 1.00 80.75 92 HIS A CA 1
ATOM 735 C C . HIS A 1 92 ? 25.185 8.690 -13.476 1.00 80.75 92 HIS A C 1
ATOM 737 O O . HIS A 1 92 ? 26.092 9.504 -13.655 1.00 80.75 92 HIS A O 1
ATOM 743 N N . LEU A 1 93 ? 25.268 7.715 -12.561 1.00 82.38 93 LEU A N 1
ATOM 744 C CA . LEU A 1 93 ? 26.437 7.499 -11.707 1.00 82.38 93 LEU A CA 1
ATOM 745 C C . LEU A 1 93 ? 27.448 6.537 -12.354 1.00 82.38 93 LEU A C 1
ATOM 747 O O . LEU A 1 93 ? 27.046 5.617 -13.085 1.00 82.38 93 LEU A O 1
ATOM 751 N N . PRO A 1 94 ? 28.754 6.688 -12.046 1.00 85.81 94 PRO A N 1
ATOM 752 C CA . PRO A 1 94 ? 29.776 5.715 -12.414 1.00 85.81 94 PRO A CA 1
ATOM 753 C C . PRO A 1 94 ? 29.436 4.305 -11.913 1.00 85.81 94 PRO A C 1
ATOM 755 O O . PRO A 1 94 ? 28.898 4.123 -10.821 1.00 85.81 94 PRO A O 1
ATOM 758 N N . GLU A 1 95 ? 29.810 3.287 -12.688 1.00 81.56 95 GLU A N 1
ATOM 759 C CA . GLU A 1 95 ? 29.518 1.878 -12.383 1.00 81.56 95 GLU A CA 1
ATOM 760 C C . GLU A 1 95 ? 30.032 1.444 -10.999 1.00 81.56 95 GLU A C 1
ATOM 762 O O . GLU A 1 95 ? 29.343 0.728 -10.275 1.00 81.56 95 GLU A O 1
ATOM 767 N N . THR A 1 96 ? 31.205 1.931 -10.590 1.00 84.06 96 THR A N 1
ATOM 768 C CA . THR A 1 96 ? 31.797 1.630 -9.278 1.00 84.06 96 THR A CA 1
ATOM 769 C C . THR A 1 96 ? 30.926 2.119 -8.123 1.00 84.06 96 THR A C 1
ATOM 771 O O . THR A 1 96 ? 30.704 1.382 -7.167 1.00 84.06 96 THR A O 1
ATOM 774 N N . GLU A 1 97 ? 30.377 3.328 -8.236 1.00 81.31 97 GLU A N 1
ATOM 775 C CA . GLU A 1 97 ? 29.512 3.926 -7.216 1.00 81.31 97 GLU A CA 1
ATOM 776 C C . GLU A 1 97 ? 28.154 3.214 -7.161 1.00 81.31 97 GLU A C 1
ATOM 778 O O . GLU A 1 97 ? 27.635 2.919 -6.084 1.00 81.31 97 GLU A O 1
ATOM 783 N N . ARG A 1 98 ? 27.617 2.822 -8.324 1.00 77.62 98 ARG A N 1
ATOM 784 C CA . ARG A 1 98 ? 26.388 2.024 -8.415 1.00 77.62 98 ARG A CA 1
ATOM 785 C C . ARG A 1 98 ? 26.530 0.673 -7.714 1.00 77.62 98 ARG A C 1
ATOM 787 O O . ARG A 1 98 ? 25.643 0.277 -6.961 1.00 77.62 98 ARG A O 1
ATOM 794 N N . LEU A 1 99 ? 27.645 -0.025 -7.932 1.00 76.62 99 LEU A N 1
ATOM 795 C CA . LEU A 1 99 ? 27.919 -1.322 -7.306 1.00 76.62 99 LEU A CA 1
ATOM 796 C C . LEU A 1 99 ? 28.083 -1.209 -5.785 1.00 76.62 99 LEU A C 1
ATOM 798 O O . LEU A 1 99 ? 27.586 -2.067 -5.051 1.00 76.62 99 LEU A O 1
ATOM 802 N N . GLU A 1 100 ? 28.728 -0.147 -5.298 1.00 80.56 100 GLU A N 1
ATOM 803 C CA . GLU A 1 100 ? 28.854 0.124 -3.862 1.00 80.56 100 GLU A CA 1
ATOM 804 C C . GLU A 1 100 ? 27.492 0.382 -3.209 1.00 80.56 100 GLU A C 1
ATOM 806 O O . GLU A 1 100 ? 27.162 -0.245 -2.196 1.00 80.56 100 GLU A O 1
ATOM 811 N N . LEU A 1 101 ? 26.667 1.238 -3.815 1.00 73.25 101 LEU A N 1
ATOM 812 C CA . LEU A 1 101 ? 25.315 1.533 -3.342 1.00 73.25 101 LEU A CA 1
ATOM 813 C C . LEU A 1 101 ? 24.417 0.286 -3.366 1.00 73.25 101 LEU A C 1
ATOM 815 O O . LEU A 1 101 ? 23.700 0.016 -2.399 1.00 73.25 101 LEU A O 1
ATOM 819 N N . GLN A 1 102 ? 24.514 -0.538 -4.412 1.00 71.00 102 GLN A N 1
ATOM 820 C CA . GLN A 1 102 ? 23.792 -1.808 -4.505 1.00 71.00 102 GLN A CA 1
ATOM 821 C C . GLN A 1 102 ? 24.206 -2.785 -3.392 1.00 71.00 102 GLN A C 1
ATOM 823 O O . GLN A 1 102 ? 23.360 -3.459 -2.795 1.00 71.00 102 GLN A O 1
ATOM 828 N N . ALA A 1 103 ? 25.503 -2.865 -3.078 1.00 73.50 103 ALA A N 1
ATOM 829 C CA . ALA A 1 103 ? 26.012 -3.708 -2.000 1.00 73.50 103 ALA A CA 1
ATOM 830 C C . ALA A 1 103 ? 25.533 -3.225 -0.620 1.00 73.50 103 ALA A C 1
ATOM 832 O O . ALA A 1 103 ? 25.135 -4.043 0.218 1.00 73.50 103 ALA A O 1
ATOM 833 N N . GLN A 1 104 ? 25.511 -1.909 -0.391 1.00 71.94 104 GLN A N 1
ATOM 834 C CA . GLN A 1 104 ? 24.973 -1.310 0.833 1.00 71.94 104 GLN A CA 1
ATOM 835 C C . GLN A 1 104 ? 23.473 -1.575 0.984 1.00 71.94 104 GLN A C 1
ATOM 837 O O . GLN A 1 104 ? 23.035 -1.987 2.061 1.00 71.94 104 GLN A O 1
ATOM 842 N N . LEU A 1 105 ? 22.697 -1.429 -0.093 1.00 68.69 105 LEU A N 1
ATOM 843 C CA . LEU A 1 105 ? 21.270 -1.736 -0.101 1.00 68.69 105 LEU A CA 1
ATOM 844 C C . LEU A 1 105 ? 21.017 -3.207 0.246 1.00 68.69 105 LEU A C 1
ATOM 846 O O . LEU A 1 105 ? 20.200 -3.505 1.114 1.00 68.69 105 LEU A O 1
ATOM 850 N N . ASN A 1 106 ? 21.744 -4.132 -0.383 1.00 68.62 106 ASN A N 1
ATOM 851 C CA . ASN A 1 106 ? 21.619 -5.563 -0.100 1.00 68.62 106 ASN A CA 1
ATOM 852 C C . ASN A 1 106 ? 21.927 -5.889 1.370 1.00 68.62 106 ASN A C 1
ATOM 854 O O . ASN A 1 106 ? 21.270 -6.746 1.962 1.00 68.62 106 ASN A O 1
ATOM 858 N N . LYS A 1 107 ? 22.889 -5.182 1.975 1.00 69.31 107 LYS A N 1
ATOM 859 C CA . LYS A 1 107 ? 23.231 -5.315 3.396 1.00 69.31 107 LYS A CA 1
ATOM 860 C C . LYS A 1 107 ? 22.142 -4.743 4.311 1.00 69.31 107 LYS A C 1
ATOM 862 O O . LYS A 1 107 ? 21.783 -5.395 5.287 1.00 69.31 107 LYS A O 1
ATOM 867 N N . SER A 1 108 ? 21.593 -3.572 3.984 1.00 65.00 108 SER A N 1
ATOM 868 C CA . SER A 1 108 ? 20.501 -2.936 4.738 1.00 65.00 108 SER A CA 1
ATOM 869 C C . SER A 1 108 ? 19.188 -3.720 4.648 1.00 65.00 108 SER A C 1
ATOM 871 O O . SER A 1 108 ? 18.437 -3.797 5.615 1.00 65.00 108 SER A O 1
ATOM 873 N N . ASN A 1 109 ? 18.924 -4.345 3.500 1.00 64.19 109 ASN A N 1
ATOM 874 C CA . ASN A 1 109 ? 17.701 -5.101 3.237 1.00 64.19 109 ASN A CA 1
ATOM 875 C C . ASN A 1 109 ? 17.777 -6.569 3.675 1.00 64.19 109 ASN A C 1
ATOM 877 O O . ASN A 1 109 ? 16.791 -7.291 3.536 1.00 64.19 109 ASN A O 1
ATOM 881 N N . ALA A 1 110 ? 18.907 -7.028 4.226 1.00 60.25 110 ALA A N 1
ATOM 882 C CA . ALA A 1 110 ? 19.070 -8.409 4.683 1.00 60.25 110 ALA A CA 1
ATOM 883 C C . ALA A 1 110 ? 18.014 -8.820 5.728 1.00 60.25 110 ALA A C 1
ATOM 885 O O . ALA A 1 110 ? 17.605 -9.976 5.751 1.00 60.25 110 ALA A O 1
ATOM 886 N N . LEU A 1 111 ? 17.532 -7.870 6.540 1.00 54.28 111 LEU A N 1
ATOM 887 C CA . LEU A 1 111 ? 16.489 -8.090 7.552 1.00 54.28 111 LEU A CA 1
ATOM 888 C C . LEU A 1 111 ? 15.057 -8.115 6.982 1.00 54.28 111 LEU A C 1
ATOM 890 O O . LEU A 1 111 ? 14.150 -8.591 7.655 1.00 54.28 111 LEU A O 1
ATOM 894 N N . VAL A 1 112 ? 14.847 -7.615 5.758 1.00 52.69 112 VAL A N 1
ATOM 895 C CA . VAL A 1 112 ? 13.519 -7.462 5.119 1.00 52.69 112 VAL A CA 1
ATOM 896 C C . VAL A 1 112 ? 13.349 -8.404 3.908 1.00 52.69 112 VAL A C 1
ATOM 898 O O . VAL A 1 112 ? 12.294 -8.479 3.269 1.00 52.69 112 VAL A O 1
ATOM 901 N N . LYS A 1 113 ? 14.401 -9.157 3.572 1.00 50.84 113 LYS A N 1
ATOM 902 C CA . LYS A 1 113 ? 14.417 -10.123 2.472 1.00 50.84 113 LYS A CA 1
ATOM 903 C C . LYS A 1 113 ? 13.506 -11.312 2.806 1.00 50.84 113 LYS A C 1
ATOM 905 O O . LYS A 1 113 ? 13.702 -11.965 3.825 1.00 50.84 113 LYS A O 1
ATOM 910 N N . GLY A 1 114 ? 12.520 -11.590 1.951 1.00 47.34 114 GLY A N 1
ATOM 911 C CA . GLY A 1 114 ? 11.517 -12.645 2.154 1.00 47.34 114 GLY A CA 1
ATOM 912 C C . GLY A 1 114 ? 10.195 -12.187 2.786 1.00 47.34 114 GLY A C 1
ATOM 913 O O . GLY A 1 114 ? 9.237 -12.949 2.738 1.00 47.34 114 GLY A O 1
ATOM 914 N N . SER A 1 115 ? 10.108 -10.961 3.325 1.00 50.44 115 SER A N 1
ATOM 915 C CA . SER A 1 115 ? 8.841 -10.362 3.787 1.00 50.44 115 SER A CA 1
ATOM 916 C C . SER A 1 115 ? 8.341 -9.261 2.846 1.00 50.44 115 SER A C 1
ATOM 918 O O . SER A 1 115 ? 7.224 -9.364 2.350 1.00 50.44 115 SER A O 1
ATOM 920 N N . MET A 1 116 ? 9.166 -8.246 2.541 1.00 51.28 116 MET A N 1
ATOM 921 C CA . MET A 1 116 ? 8.802 -7.156 1.607 1.00 51.28 116 MET A CA 1
ATOM 922 C C . MET A 1 116 ? 9.547 -7.198 0.266 1.00 51.28 116 MET A C 1
ATOM 924 O O . MET A 1 116 ? 9.196 -6.461 -0.651 1.00 51.28 116 MET A O 1
ATOM 928 N N . LEU A 1 117 ? 10.582 -8.033 0.136 1.00 57.41 117 LEU A N 1
ATOM 929 C CA . LEU A 1 117 ? 11.351 -8.208 -1.100 1.00 57.41 117 LEU A CA 1
ATOM 930 C C . LEU A 1 117 ? 11.325 -9.679 -1.512 1.00 57.41 117 LEU A C 1
ATOM 932 O O . LEU A 1 117 ? 11.679 -10.542 -0.702 1.00 57.41 117 LEU A O 1
ATOM 936 N N . ALA A 1 118 ? 10.924 -9.958 -2.754 1.00 54.50 118 ALA A N 1
ATOM 937 C CA . ALA A 1 118 ? 10.872 -11.319 -3.281 1.00 54.50 118 ALA A CA 1
ATOM 938 C C . ALA A 1 118 ? 12.267 -11.971 -3.288 1.00 54.50 118 ALA A C 1
ATOM 940 O O . ALA A 1 118 ? 13.281 -11.312 -3.534 1.00 54.50 118 ALA A O 1
ATOM 941 N N . ALA A 1 119 ? 12.318 -13.269 -2.971 1.00 55.62 119 ALA A N 1
ATOM 942 C CA . ALA A 1 119 ? 13.562 -14.039 -2.931 1.00 55.62 119 ALA A CA 1
ATOM 943 C C . ALA A 1 119 ? 14.117 -14.331 -4.337 1.00 55.62 119 ALA A C 1
ATOM 945 O O . ALA A 1 119 ? 15.335 -14.352 -4.513 1.00 55.62 119 ALA A O 1
ATOM 946 N N . GLU A 1 120 ? 13.220 -14.489 -5.312 1.00 69.06 120 GLU A N 1
ATOM 947 C CA . GLU A 1 120 ? 13.488 -14.653 -6.741 1.00 69.06 120 GLU A CA 1
ATOM 948 C C . GLU A 1 120 ? 12.676 -13.604 -7.512 1.00 69.06 120 GLU A C 1
ATOM 950 O O . GLU A 1 120 ? 11.546 -13.294 -7.130 1.00 69.06 120 GLU A O 1
ATOM 955 N N . GLU A 1 121 ? 13.258 -13.020 -8.559 1.00 80.25 121 GLU A N 1
ATOM 956 C CA . GLU A 1 121 ? 12.576 -12.009 -9.369 1.00 80.25 121 GLU A CA 1
ATOM 957 C C . GLU A 1 121 ? 11.719 -12.666 -10.449 1.00 80.25 121 GLU A C 1
ATOM 959 O O . GLU A 1 121 ? 12.204 -13.444 -11.272 1.00 80.25 121 GLU A O 1
ATOM 964 N N . VAL A 1 122 ? 10.442 -12.299 -10.479 1.00 89.88 122 VAL A N 1
ATOM 965 C CA . VAL A 1 122 ? 9.538 -12.595 -11.582 1.00 89.88 122 VAL A CA 1
ATOM 966 C C . VAL A 1 122 ? 9.690 -11.505 -12.633 1.00 89.88 122 VAL A C 1
ATOM 968 O O . VAL A 1 122 ? 9.589 -10.311 -12.342 1.00 89.88 122 VAL A O 1
ATOM 971 N N . MET A 1 123 ? 9.916 -11.917 -13.877 1.00 92.25 123 MET A N 1
ATOM 972 C CA . MET A 1 123 ? 9.940 -11.009 -15.017 1.00 92.25 123 MET A CA 1
ATOM 973 C C . MET A 1 123 ? 8.600 -11.051 -15.744 1.00 92.25 123 MET A C 1
ATOM 975 O O . MET A 1 123 ? 8.210 -12.095 -16.262 1.00 92.25 123 MET A O 1
ATOM 979 N N . SER A 1 124 ? 7.923 -9.906 -15.831 1.00 96.25 124 SER A N 1
ATOM 980 C CA . SER A 1 124 ? 6.732 -9.737 -16.665 1.00 96.25 124 SER A CA 1
ATOM 981 C C . SER A 1 124 ? 7.107 -8.989 -17.950 1.00 96.25 124 SER A C 1
ATOM 983 O O . SER A 1 124 ? 7.508 -7.822 -17.876 1.00 96.25 124 SER A O 1
ATOM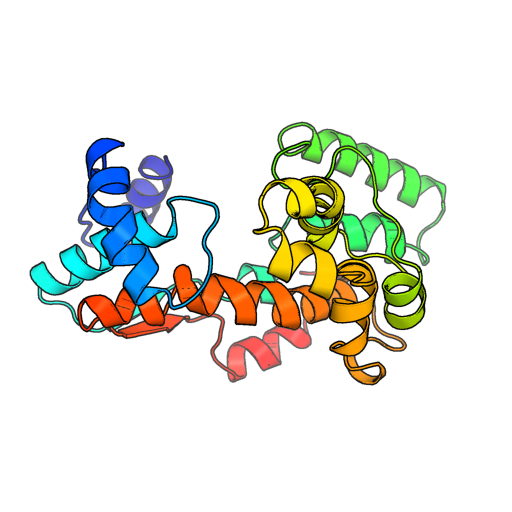 985 N N . PRO A 1 125 ? 6.979 -9.615 -19.137 1.00 96.69 125 PRO A N 1
ATOM 986 C CA . PRO A 1 125 ? 7.295 -8.965 -20.408 1.00 96.69 125 PRO A CA 1
ATOM 987 C C . PRO A 1 125 ? 6.492 -7.682 -20.646 1.00 96.69 125 PRO A C 1
ATOM 989 O O . PRO A 1 125 ? 7.054 -6.680 -21.083 1.00 96.69 125 PRO A O 1
ATOM 992 N N . GLU A 1 126 ? 5.199 -7.681 -20.311 1.00 97.44 126 GLU A N 1
ATOM 993 C CA . GLU A 1 126 ? 4.333 -6.518 -20.527 1.00 97.44 126 GLU A CA 1
ATOM 994 C C . GLU A 1 126 ? 4.625 -5.377 -19.549 1.00 97.44 126 GLU A C 1
ATOM 996 O O . GLU A 1 126 ? 4.630 -4.214 -19.957 1.00 97.44 126 GLU A O 1
ATOM 1001 N N . LEU A 1 127 ? 4.949 -5.684 -18.285 1.00 97.56 127 LEU A N 1
ATOM 1002 C CA . LEU A 1 127 ? 5.384 -4.654 -17.336 1.00 97.56 127 LEU A CA 1
ATOM 1003 C C . LEU A 1 127 ? 6.734 -4.069 -17.754 1.00 97.56 127 LEU A C 1
ATOM 1005 O O . LEU A 1 127 ? 6.868 -2.851 -17.800 1.00 97.56 127 LEU A O 1
ATOM 1009 N N . ASN A 1 128 ? 7.696 -4.900 -18.166 1.00 96.69 128 ASN A N 1
ATOM 1010 C CA . ASN A 1 128 ? 8.969 -4.412 -18.699 1.00 96.69 128 ASN A CA 1
ATOM 1011 C C . ASN A 1 128 ? 8.774 -3.519 -19.927 1.00 96.69 128 ASN A C 1
ATOM 1013 O O . ASN A 1 128 ? 9.465 -2.514 -20.073 1.00 96.69 128 ASN A O 1
ATOM 1017 N N . ARG A 1 129 ? 7.835 -3.868 -20.813 1.00 96.94 129 ARG A N 1
ATOM 1018 C CA . ARG A 1 129 ? 7.549 -3.087 -22.020 1.00 96.94 129 ARG A CA 1
ATOM 1019 C C . ARG A 1 129 ? 7.000 -1.698 -21.692 1.00 96.94 129 ARG A C 1
ATOM 1021 O O . ARG A 1 129 ? 7.332 -0.749 -22.396 1.00 96.94 129 ARG A O 1
ATOM 1028 N N . ILE A 1 130 ? 6.148 -1.581 -20.673 1.00 97.06 130 ILE A N 1
ATOM 1029 C CA . ILE A 1 130 ? 5.484 -0.317 -20.314 1.00 97.06 130 ILE A CA 1
ATOM 1030 C C . ILE A 1 130 ? 6.321 0.512 -19.332 1.00 97.06 130 ILE A C 1
ATOM 1032 O O . ILE A 1 130 ? 6.480 1.714 -19.528 1.00 97.06 130 ILE A O 1
ATOM 1036 N N . CYS A 1 131 ? 6.867 -0.113 -18.291 1.00 96.69 131 CYS A N 1
ATOM 1037 C CA . CYS A 1 131 ? 7.589 0.552 -17.204 1.00 96.69 131 CYS A CA 1
ATOM 1038 C C . CYS A 1 131 ? 9.112 0.594 -17.409 1.00 96.69 131 CYS A C 1
ATOM 1040 O O . CYS A 1 131 ? 9.801 1.303 -16.682 1.00 96.69 131 CYS A O 1
ATOM 1042 N N . GLY A 1 132 ? 9.657 -0.180 -18.352 1.00 95.25 132 GLY A N 1
ATOM 1043 C CA . GLY A 1 132 ? 11.102 -0.387 -18.526 1.00 95.25 132 GLY A CA 1
ATOM 1044 C C . GLY A 1 132 ? 11.695 -1.475 -17.619 1.00 95.25 132 GLY A C 1
ATOM 1045 O O . GLY A 1 132 ? 12.804 -1.939 -17.863 1.00 95.25 132 GLY A O 1
ATOM 1046 N N . PHE A 1 133 ? 10.955 -1.912 -16.599 1.00 95.25 133 PHE A N 1
ATOM 1047 C CA . PHE A 1 133 ? 11.310 -2.972 -15.652 1.00 95.25 133 PHE A CA 1
ATOM 1048 C C . PHE A 1 133 ? 10.034 -3.554 -15.022 1.00 95.25 133 PHE A C 1
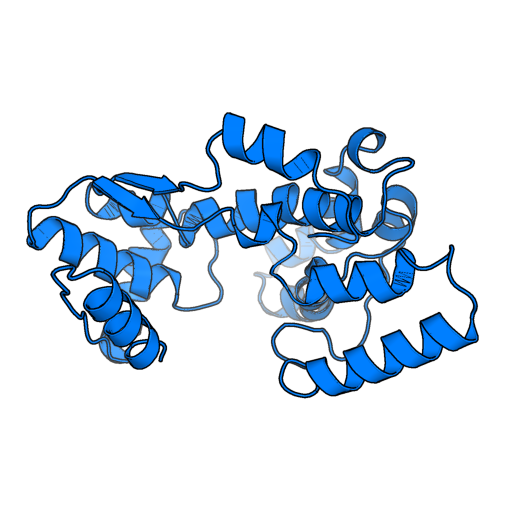ATOM 1050 O O . PHE A 1 133 ? 8.948 -3.006 -15.206 1.00 95.25 133 PHE A O 1
ATOM 1057 N N . THR A 1 134 ? 10.143 -4.659 -14.279 1.00 96.31 134 THR A N 1
ATOM 1058 C CA . THR A 1 134 ? 9.029 -5.213 -13.494 1.00 96.31 134 THR A CA 1
ATOM 1059 C C . THR A 1 134 ? 9.128 -4.643 -12.077 1.00 96.31 134 THR A C 1
ATOM 1061 O O . THR A 1 134 ? 10.046 -5.046 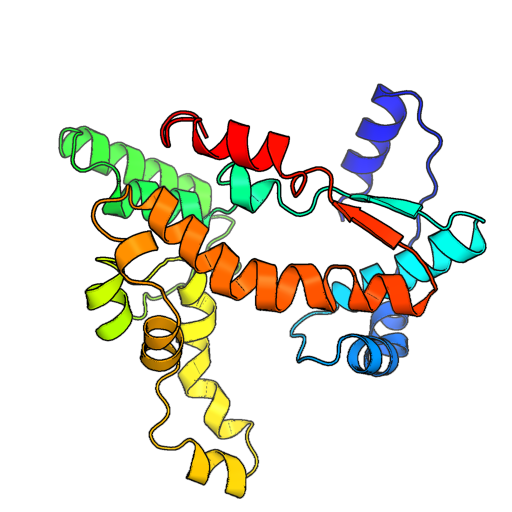-11.359 1.00 96.31 134 THR A O 1
ATOM 1064 N N . PRO A 1 135 ? 8.231 -3.726 -11.657 1.00 96.06 135 PRO A N 1
ATOM 1065 C CA . PRO A 1 135 ? 8.389 -2.995 -10.401 1.00 96.06 135 PRO A CA 1
ATOM 1066 C C . PRO A 1 135 ? 8.511 -3.901 -9.179 1.00 96.06 135 PRO A C 1
ATOM 1068 O O . PRO A 1 135 ? 7.726 -4.840 -9.004 1.00 96.06 135 PRO A O 1
ATOM 1071 N N . SER A 1 136 ? 9.462 -3.592 -8.296 1.00 93.44 136 SER A N 1
ATOM 1072 C CA . SER A 1 136 ? 9.774 -4.404 -7.114 1.00 93.44 136 SER A CA 1
ATOM 1073 C C . SER A 1 136 ? 8.581 -4.560 -6.172 1.00 93.44 136 SER A C 1
ATOM 1075 O O . SER A 1 136 ? 8.462 -5.571 -5.484 1.00 93.44 136 SER A O 1
ATOM 1077 N N . CYS A 1 137 ? 7.666 -3.590 -6.151 1.00 93.31 137 CYS A N 1
ATOM 1078 C CA . CYS A 1 137 ? 6.444 -3.663 -5.354 1.00 93.31 137 CYS A CA 1
ATOM 1079 C C . CYS A 1 137 ? 5.456 -4.752 -5.802 1.00 93.31 137 CYS A C 1
ATOM 1081 O O . CYS A 1 137 ? 4.648 -5.207 -4.994 1.00 93.31 137 CYS A O 1
ATOM 1083 N N . LEU A 1 138 ? 5.520 -5.187 -7.064 1.00 94.75 138 LEU A N 1
ATOM 1084 C CA . LEU A 1 138 ? 4.661 -6.242 -7.603 1.00 94.75 138 LEU A CA 1
ATOM 1085 C C . LEU A 1 138 ? 5.262 -7.638 -7.418 1.00 94.75 138 LEU A C 1
ATOM 1087 O O . LEU A 1 138 ? 4.534 -8.625 -7.489 1.00 94.75 138 LEU A O 1
ATOM 1091 N N . GLN A 1 139 ? 6.566 -7.729 -7.147 1.00 92.44 139 GLN A N 1
ATOM 1092 C CA . GLN A 1 139 ? 7.308 -8.990 -7.096 1.00 92.44 139 GLN A CA 1
ATOM 1093 C C . GLN A 1 139 ? 6.702 -10.030 -6.137 1.00 92.44 139 GLN A C 1
ATOM 1095 O O . GLN A 1 139 ? 6.486 -11.157 -6.583 1.00 92.44 139 GLN A O 1
ATOM 1100 N N . PRO A 1 140 ? 6.343 -9.704 -4.873 1.00 88.94 140 PRO A N 1
ATOM 1101 C CA . PRO A 1 140 ? 5.737 -10.693 -3.977 1.00 88.94 140 PRO A CA 1
ATOM 1102 C C . PRO A 1 140 ? 4.420 -11.262 -4.524 1.00 88.94 140 PRO A C 1
ATOM 1104 O O . PRO A 1 140 ? 4.148 -12.450 -4.395 1.00 88.94 140 PRO A O 1
ATOM 1107 N N . TRP A 1 141 ? 3.623 -10.425 -5.189 1.00 89.38 141 TRP A N 1
ATOM 1108 C CA . TRP A 1 141 ? 2.314 -10.795 -5.727 1.00 89.38 141 TRP A CA 1
ATOM 1109 C C . TRP A 1 141 ? 2.422 -11.655 -6.979 1.00 89.38 141 TRP A C 1
ATOM 1111 O O . TRP A 1 141 ? 1.719 -12.656 -7.109 1.00 89.38 141 TRP A O 1
ATOM 1121 N N . LEU A 1 142 ? 3.332 -11.286 -7.883 1.00 93.44 142 LEU A N 1
ATOM 1122 C CA . LEU A 1 142 ? 3.624 -12.065 -9.082 1.00 93.44 142 LEU A CA 1
ATOM 1123 C C . LEU A 1 142 ? 4.224 -13.428 -8.717 1.00 93.44 142 LEU A C 1
ATOM 1125 O O . LEU A 1 142 ? 3.853 -14.433 -9.318 1.00 93.44 142 LEU A O 1
ATOM 1129 N N . ALA A 1 143 ? 5.080 -13.486 -7.692 1.00 91.31 143 ALA A N 1
ATOM 1130 C CA . ALA A 1 143 ? 5.669 -14.733 -7.205 1.00 91.31 143 ALA A CA 1
ATOM 1131 C C . ALA A 1 143 ? 4.628 -15.702 -6.620 1.00 91.31 143 ALA A C 1
ATOM 1133 O O . ALA A 1 143 ? 4.816 -16.913 -6.693 1.00 91.31 143 ALA A O 1
ATOM 1134 N N . CYS A 1 144 ? 3.512 -15.198 -6.083 1.00 89.50 144 CYS A N 1
ATOM 1135 C CA . CYS A 1 144 ? 2.413 -16.037 -5.602 1.00 89.50 144 CYS A CA 1
ATOM 1136 C C . CYS A 1 144 ? 1.486 -16.548 -6.716 1.00 89.50 144 CYS A C 1
ATOM 1138 O O . CYS A 1 144 ? 0.693 -17.454 -6.463 1.00 89.50 144 CYS A O 1
ATOM 1140 N N . ALA A 1 145 ? 1.551 -15.994 -7.933 1.00 91.06 145 ALA A N 1
ATOM 1141 C CA . ALA A 1 145 ? 0.629 -16.338 -9.017 1.00 91.06 145 ALA A CA 1
ATOM 1142 C C . ALA A 1 145 ? 0.544 -17.850 -9.334 1.00 91.06 145 ALA A C 1
ATOM 1144 O O . ALA A 1 145 ? -0.577 -18.328 -9.525 1.00 91.06 145 ALA A O 1
ATOM 1145 N N . PRO A 1 146 ? 1.649 -18.629 -9.332 1.00 91.12 146 PRO A N 1
ATOM 1146 C CA . PRO A 1 146 ? 1.600 -20.071 -9.597 1.00 91.12 146 PRO A CA 1
ATOM 1147 C C . PRO A 1 146 ? 0.787 -20.885 -8.579 1.00 91.12 146 PRO A C 1
ATOM 1149 O O . PRO A 1 146 ? 0.269 -21.945 -8.924 1.00 91.12 146 PRO A O 1
ATOM 1152 N N . GLU A 1 147 ? 0.632 -20.391 -7.348 1.00 91.06 147 GLU A N 1
ATOM 1153 C CA . GLU A 1 147 ? -0.093 -21.088 -6.275 1.00 91.06 147 GLU A CA 1
ATOM 1154 C C . GLU A 1 147 ? -1.615 -20.884 -6.367 1.00 91.06 147 GLU A C 1
ATOM 1156 O O . GLU A 1 147 ? -2.406 -21.720 -5.918 1.00 91.06 147 GLU A O 1
ATOM 1161 N N . ILE A 1 148 ? -2.054 -19.781 -6.984 1.00 91.69 148 ILE A N 1
ATOM 1162 C CA . ILE A 1 148 ? -3.465 -19.372 -7.018 1.00 91.69 148 ILE A CA 1
ATOM 1163 C C . ILE A 1 148 ? -4.379 -20.399 -7.699 1.00 91.69 148 ILE A C 1
ATOM 1165 O O . ILE A 1 148 ? -5.427 -20.697 -7.118 1.00 91.69 148 ILE A O 1
ATOM 1169 N N . PRO A 1 149 ? -4.040 -20.999 -8.862 1.00 93.56 149 PRO A N 1
ATOM 1170 C CA . PRO A 1 149 ? -4.901 -21.987 -9.506 1.00 93.56 149 PRO A CA 1
ATOM 1171 C C . PRO A 1 149 ? -5.344 -23.105 -8.558 1.00 93.56 149 PRO A C 1
ATOM 1173 O O . PRO A 1 149 ? -6.519 -23.475 -8.575 1.00 93.56 149 PRO A O 1
ATOM 1176 N N . GLY A 1 150 ? -4.456 -23.588 -7.681 1.00 93.44 150 GLY A N 1
ATOM 1177 C CA . GLY A 1 150 ? -4.747 -24.640 -6.702 1.00 93.44 150 GLY A CA 1
ATOM 1178 C C . GLY A 1 150 ? -5.849 -24.281 -5.699 1.00 93.44 150 GLY A C 1
ATOM 1179 O O . GLY A 1 150 ? -6.582 -25.168 -5.261 1.00 93.44 150 GLY A O 1
ATOM 1180 N N . LEU A 1 151 ? -6.019 -22.990 -5.406 1.00 92.31 151 LEU A N 1
ATOM 1181 C CA . LEU A 1 151 ? -6.995 -22.453 -4.452 1.00 92.31 151 LEU A CA 1
ATOM 1182 C C . LEU A 1 151 ? -8.358 -22.144 -5.089 1.00 92.31 151 LEU A C 1
ATOM 1184 O O . LEU A 1 151 ? -9.361 -22.005 -4.388 1.00 92.31 151 LEU A O 1
ATOM 1188 N N . LEU A 1 152 ? -8.408 -22.024 -6.416 1.00 94.19 152 LEU A N 1
ATOM 1189 C CA . LEU A 1 152 ? -9.626 -21.688 -7.146 1.00 94.19 152 LEU A CA 1
ATOM 1190 C C . LEU A 1 152 ? -10.540 -22.905 -7.320 1.00 94.19 152 LEU A C 1
ATOM 1192 O O . LEU A 1 152 ? -10.080 -24.029 -7.547 1.00 94.19 152 LEU A O 1
ATOM 1196 N N . ARG A 1 153 ? -11.856 -22.652 -7.307 1.00 96.56 153 ARG A N 1
ATOM 1197 C CA . ARG A 1 153 ? -12.855 -23.632 -7.758 1.00 96.56 153 ARG A CA 1
ATOM 1198 C C . ARG A 1 153 ? -12.579 -24.043 -9.213 1.00 96.56 153 ARG A C 1
ATOM 1200 O O . ARG A 1 153 ? -12.153 -23.182 -9.989 1.00 96.56 153 ARG A O 1
ATOM 1207 N N . PRO A 1 154 ? -12.854 -25.302 -9.607 1.00 97.38 154 PRO A N 1
ATOM 1208 C CA . PRO A 1 154 ? -12.563 -25.795 -10.955 1.00 97.38 154 PRO A CA 1
ATOM 1209 C C . PRO A 1 154 ? -13.115 -24.907 -12.075 1.00 97.38 154 PRO A C 1
ATOM 1211 O O . PRO A 1 154 ? -12.428 -24.669 -13.063 1.00 97.38 154 PRO A O 1
ATOM 1214 N N . GLU A 1 155 ? -14.319 -24.361 -11.899 1.00 97.69 155 GLU A N 1
ATOM 1215 C CA . GLU A 1 155 ? -14.980 -23.528 -12.905 1.00 97.69 155 GLU A CA 1
ATOM 1216 C C . GLU A 1 155 ? -14.251 -22.193 -13.114 1.00 97.69 155 GLU A C 1
ATOM 1218 O O . GLU A 1 155 ? -14.077 -21.753 -14.246 1.00 97.69 155 GLU A O 1
ATOM 1223 N N . ILE A 1 156 ? -13.786 -21.566 -12.029 1.00 96.00 156 ILE A N 1
ATOM 1224 C CA . ILE A 1 156 ? -13.033 -20.303 -12.081 1.00 96.00 156 ILE A CA 1
ATOM 1225 C C . ILE A 1 156 ? -11.613 -20.546 -12.594 1.00 96.00 156 ILE A C 1
ATOM 1227 O O . ILE A 1 156 ? -11.091 -19.755 -13.373 1.00 96.00 156 ILE A O 1
ATOM 1231 N N . ARG A 1 157 ? -10.996 -21.663 -12.197 1.00 96.31 157 ARG A N 1
ATOM 1232 C CA . ARG A 1 157 ? -9.676 -22.068 -12.690 1.00 96.31 157 ARG A CA 1
ATOM 1233 C C . ARG A 1 157 ? -9.669 -22.218 -14.211 1.00 96.31 157 ARG A C 1
ATOM 1235 O O . ARG A 1 157 ? -8.759 -21.708 -14.850 1.00 96.31 157 ARG A O 1
ATOM 1242 N N . GLU A 1 158 ? -10.680 -22.875 -14.780 1.00 96.88 158 GLU A N 1
ATOM 1243 C CA . GLU A 1 158 ? -10.801 -23.024 -16.237 1.00 96.88 158 GLU A CA 1
ATOM 1244 C C . GLU A 1 158 ? -11.008 -21.672 -16.933 1.00 96.88 158 GLU A C 1
ATOM 1246 O O . GLU A 1 158 ? -10.404 -21.416 -17.973 1.00 96.88 158 GLU A O 1
ATOM 1251 N N . GLN A 1 159 ? -11.808 -20.776 -16.345 1.00 96.19 159 GLN A N 1
ATOM 1252 C CA . GLN A 1 159 ? -12.007 -19.420 -16.873 1.00 96.19 159 GLN A CA 1
ATOM 1253 C C . GLN A 1 159 ? -10.721 -18.581 -16.866 1.00 96.19 159 GLN A C 1
ATOM 1255 O O . GLN A 1 159 ? -10.555 -17.717 -17.722 1.00 96.19 159 GLN A O 1
ATOM 1260 N N . LEU A 1 160 ? -9.819 -18.829 -15.913 1.00 95.69 160 LEU A N 1
ATOM 1261 C CA . LEU A 1 160 ? -8.575 -18.080 -15.724 1.00 95.69 160 LEU A CA 1
ATOM 1262 C C . LEU A 1 160 ? -7.331 -18.802 -16.263 1.00 95.69 160 LEU A C 1
ATOM 1264 O O . LEU A 1 160 ? -6.218 -18.372 -15.977 1.00 95.69 160 LEU A O 1
ATOM 1268 N N . LYS A 1 161 ? -7.477 -19.880 -17.043 1.00 94.38 161 LYS A N 1
ATOM 1269 C CA . LYS A 1 161 ? -6.330 -20.679 -17.518 1.00 94.38 161 LYS A CA 1
ATOM 1270 C C . LYS A 1 161 ? -5.301 -19.886 -18.338 1.00 94.38 161 LYS A C 1
ATOM 1272 O O . LYS A 1 161 ? -4.121 -20.206 -18.288 1.00 94.38 161 LYS A O 1
ATOM 1277 N N . ASP A 1 162 ? -5.759 -18.855 -19.048 1.00 94.44 162 ASP A N 1
ATOM 1278 C CA . ASP A 1 162 ? -4.941 -17.981 -19.899 1.00 94.44 162 ASP A CA 1
ATOM 1279 C C . ASP A 1 162 ? -4.719 -16.595 -19.254 1.00 94.44 162 ASP A C 1
ATOM 1281 O O . ASP A 1 162 ? -4.295 -15.648 -19.917 1.00 94.44 162 ASP A O 1
ATOM 1285 N N . TYR A 1 163 ? -5.052 -16.441 -17.967 1.00 95.06 163 TYR A N 1
ATOM 1286 C CA . TYR A 1 163 ? -4.907 -15.177 -17.251 1.00 95.06 163 TYR A CA 1
ATOM 1287 C C . TYR A 1 163 ? -3.458 -14.959 -16.806 1.00 95.06 163 TYR A C 1
ATOM 1289 O O . TYR A 1 163 ? -2.928 -15.704 -15.982 1.00 95.06 163 TYR A O 1
ATOM 1297 N N . ASP A 1 164 ? -2.846 -13.885 -17.300 1.00 95.19 164 ASP A N 1
ATOM 1298 C CA . ASP A 1 164 ? -1.547 -13.400 -16.840 1.00 95.19 164 ASP A CA 1
ATOM 1299 C C . ASP A 1 164 ? -1.752 -12.154 -15.951 1.00 95.19 164 ASP A C 1
ATOM 1301 O O . ASP A 1 164 ? -2.167 -11.103 -16.456 1.00 95.19 164 ASP A O 1
ATOM 1305 N N . PRO A 1 165 ? -1.460 -12.225 -14.636 1.00 94.62 165 PRO A N 1
ATOM 1306 C CA . PRO A 1 165 ? -1.616 -11.083 -13.740 1.00 94.62 165 PRO A CA 1
ATOM 1307 C C . PRO A 1 165 ? -0.673 -9.925 -14.083 1.00 94.62 165 PRO A C 1
ATOM 1309 O O . PRO A 1 165 ? -1.054 -8.767 -13.926 1.00 94.62 165 PRO A O 1
ATOM 1312 N N . GLY A 1 166 ? 0.538 -10.207 -14.568 1.00 96.38 166 GLY A N 1
ATOM 1313 C CA . GLY A 1 166 ? 1.492 -9.187 -14.987 1.00 96.38 166 GLY A CA 1
ATOM 1314 C C . GLY A 1 166 ? 0.986 -8.419 -16.204 1.00 96.38 166 GLY A C 1
ATOM 1315 O O . GLY A 1 166 ? 1.012 -7.188 -16.198 1.00 96.38 166 GLY A O 1
ATOM 1316 N N . ALA A 1 167 ? 0.466 -9.127 -17.209 1.00 97.38 167 ALA A N 1
ATOM 1317 C CA . ALA A 1 167 ? -0.148 -8.505 -18.382 1.00 97.38 167 ALA A CA 1
ATOM 1318 C C . ALA A 1 167 ? -1.430 -7.733 -18.027 1.00 97.38 167 ALA A C 1
ATOM 1320 O O . ALA A 1 167 ? -1.643 -6.627 -18.525 1.00 97.38 167 ALA A O 1
ATOM 1321 N N . ALA A 1 168 ? -2.260 -8.273 -17.129 1.00 96.38 168 ALA A N 1
ATOM 1322 C CA . ALA A 1 168 ? -3.478 -7.610 -16.671 1.00 96.38 168 ALA A CA 1
ATOM 1323 C C . ALA A 1 168 ? -3.184 -6.295 -15.932 1.00 96.38 168 ALA A C 1
ATOM 1325 O O . ALA A 1 168 ? -3.858 -5.298 -16.182 1.00 96.38 168 ALA A O 1
ATOM 1326 N N . ILE A 1 169 ? -2.161 -6.267 -15.067 1.00 96.31 169 ILE A N 1
ATOM 1327 C CA . ILE A 1 169 ? -1.712 -5.036 -14.396 1.00 96.31 169 ILE A CA 1
ATOM 1328 C C . ILE A 1 169 ? -1.140 -4.055 -15.422 1.00 96.31 169 ILE A C 1
ATOM 1330 O O . ILE A 1 169 ? -1.517 -2.885 -15.418 1.00 96.31 169 ILE A O 1
ATOM 1334 N N . ALA A 1 170 ? -0.275 -4.524 -16.327 1.00 97.44 170 ALA A N 1
ATOM 1335 C CA . ALA A 1 170 ? 0.318 -3.695 -17.373 1.00 97.44 170 ALA A CA 1
ATOM 1336 C C . ALA A 1 170 ? -0.753 -2.993 -18.227 1.00 97.44 170 ALA A C 1
ATOM 1338 O O . ALA A 1 170 ? -0.628 -1.807 -18.521 1.00 97.44 170 ALA A O 1
ATOM 1339 N N . ALA A 1 171 ? -1.846 -3.685 -18.555 1.00 97.00 171 ALA A N 1
ATOM 1340 C CA . ALA A 1 171 ? -2.957 -3.126 -19.325 1.00 97.00 171 ALA A CA 1
ATOM 1341 C C . ALA A 1 171 ? -3.713 -1.978 -18.622 1.00 97.00 171 ALA A C 1
ATOM 1343 O O . ALA A 1 171 ? -4.422 -1.233 -19.294 1.00 97.00 171 ALA A O 1
ATOM 1344 N N . GLN A 1 172 ? -3.584 -1.830 -17.298 1.00 95.25 172 GLN A N 1
ATOM 1345 C CA . GLN A 1 172 ? -4.216 -0.754 -16.519 1.00 95.25 172 GLN A CA 1
ATOM 1346 C C . GLN A 1 172 ? -3.290 0.452 -16.287 1.00 95.25 172 GLN A C 1
ATOM 1348 O O . GLN A 1 172 ? -3.736 1.485 -15.788 1.00 95.25 172 GLN A O 1
ATOM 1353 N N . ILE A 1 173 ? -2.002 0.334 -16.618 1.00 96.81 173 ILE A N 1
ATOM 1354 C CA . ILE A 1 173 ? -1.026 1.418 -16.473 1.00 96.81 173 ILE A CA 1
ATOM 1355 C C . ILE A 1 173 ? -1.171 2.369 -17.660 1.00 96.81 173 ILE A C 1
ATOM 1357 O O . ILE A 1 173 ? -1.062 1.947 -18.810 1.00 96.81 173 ILE A O 1
ATOM 1361 N N . ASP A 1 174 ? -1.360 3.661 -17.384 1.00 97.12 174 ASP A N 1
ATOM 1362 C CA . ASP A 1 174 ? -1.309 4.698 -18.417 1.00 97.12 174 ASP A CA 1
ATOM 1363 C C . ASP A 1 174 ? 0.146 4.887 -18.892 1.00 97.12 174 ASP A C 1
ATOM 1365 O O . ASP A 1 174 ? 0.989 5.335 -18.103 1.00 97.12 174 ASP A O 1
ATOM 1369 N N . PRO A 1 175 ? 0.472 4.583 -20.165 1.00 96.44 175 PRO A N 1
ATOM 1370 C CA . PRO A 1 175 ? 1.836 4.701 -20.667 1.00 96.44 175 PRO A CA 1
ATOM 1371 C C . PRO A 1 175 ? 2.393 6.125 -20.582 1.00 96.44 175 PRO A C 1
ATOM 1373 O O . PRO A 1 175 ? 3.587 6.298 -20.342 1.00 96.44 175 PRO A O 1
ATOM 1376 N N . GLU A 1 176 ? 1.562 7.160 -20.733 1.00 97.12 176 GLU A N 1
ATOM 1377 C CA . GLU A 1 176 ? 2.035 8.551 -20.682 1.00 97.12 176 GLU A CA 1
ATOM 1378 C C . GLU A 1 176 ? 2.384 8.988 -19.249 1.00 97.12 176 GLU A C 1
ATOM 1380 O O . GLU A 1 176 ? 3.183 9.905 -19.050 1.00 97.12 176 GLU A O 1
ATOM 1385 N N . MET A 1 177 ? 1.868 8.284 -18.237 1.00 95.56 177 MET A N 1
ATOM 1386 C CA . MET A 1 177 ? 2.202 8.537 -16.834 1.00 95.56 177 MET A CA 1
ATOM 1387 C C . MET A 1 177 ? 3.518 7.900 -16.387 1.00 95.56 177 MET A C 1
ATOM 1389 O O . MET A 1 177 ? 4.014 8.263 -15.325 1.00 95.56 177 MET A O 1
ATOM 1393 N N . VAL A 1 178 ? 4.111 7.000 -17.176 1.00 96.56 178 VAL A N 1
ATOM 1394 C CA . VAL A 1 178 ? 5.380 6.319 -16.840 1.00 96.56 178 VAL A CA 1
ATOM 1395 C C . VAL A 1 178 ? 6.507 6.607 -17.833 1.00 96.56 178 VAL A C 1
ATOM 1397 O O . VAL A 1 178 ? 7.686 6.497 -17.502 1.00 96.56 178 VAL A O 1
ATOM 1400 N N . LYS A 1 179 ? 6.165 7.028 -19.049 1.00 95.38 179 LYS A N 1
ATOM 1401 C CA . LYS A 1 179 ? 7.112 7.336 -20.119 1.00 95.38 179 LYS A CA 1
ATOM 1402 C C . LYS A 1 179 ? 8.061 8.473 -19.748 1.00 95.38 179 LYS A C 1
ATOM 1404 O O . LYS A 1 179 ? 7.634 9.539 -19.312 1.00 95.38 179 LYS A O 1
ATOM 1409 N N . ASN A 1 180 ? 9.353 8.259 -20.008 1.00 93.12 180 ASN A N 1
ATOM 1410 C CA . ASN A 1 180 ? 10.434 9.226 -19.773 1.00 93.12 180 ASN A CA 1
ATOM 1411 C C . ASN A 1 180 ? 10.490 9.769 -18.333 1.00 93.12 180 ASN A C 1
ATOM 1413 O O . ASN A 1 180 ? 10.946 10.893 -18.118 1.00 93.12 180 ASN A O 1
ATOM 1417 N N . ARG A 1 181 ? 10.017 8.993 -17.353 1.00 93.69 181 ARG A N 1
ATOM 1418 C CA . ARG A 1 181 ? 10.087 9.352 -15.935 1.00 93.69 181 ARG A CA 1
ATOM 1419 C C . ARG A 1 181 ? 11.230 8.640 -15.236 1.00 93.69 181 ARG A C 1
ATOM 1421 O O . ARG A 1 181 ? 11.725 7.617 -15.708 1.00 93.69 181 ARG A O 1
ATOM 1428 N N . HIS A 1 182 ? 11.636 9.180 -14.092 1.00 94.44 182 HIS A N 1
ATOM 1429 C CA . HIS A 1 182 ? 12.607 8.506 -13.249 1.00 94.44 182 HIS A CA 1
ATOM 1430 C C . HIS A 1 182 ? 12.010 7.182 -12.729 1.00 94.44 182 HIS A C 1
ATOM 1432 O O . HIS A 1 182 ? 10.827 7.156 -12.382 1.00 94.44 182 HIS A O 1
ATOM 1438 N N . PRO A 1 183 ? 12.783 6.087 -12.612 1.00 94.81 183 PRO A N 1
ATOM 1439 C CA . PRO A 1 183 ? 12.255 4.791 -12.172 1.00 94.81 183 PRO A CA 1
ATOM 1440 C C . PRO A 1 183 ? 11.548 4.810 -10.816 1.00 94.81 183 PRO A C 1
ATOM 1442 O O . PRO A 1 183 ? 10.569 4.094 -10.630 1.00 94.81 183 PRO A O 1
ATOM 1445 N N . LEU A 1 184 ? 11.978 5.684 -9.898 1.00 94.44 184 LEU A N 1
ATOM 1446 C CA . LEU A 1 184 ? 11.250 5.927 -8.648 1.00 94.44 184 LEU A CA 1
ATOM 1447 C C . LEU A 1 184 ? 9.817 6.429 -8.897 1.00 94.44 184 LEU A C 1
ATOM 1449 O O . LEU A 1 184 ? 8.880 5.901 -8.308 1.00 94.44 184 LEU A O 1
ATOM 1453 N N . ASP A 1 185 ? 9.639 7.406 -9.793 1.00 95.38 185 ASP A N 1
ATOM 1454 C CA . ASP A 1 185 ? 8.317 7.950 -10.127 1.00 95.38 185 ASP A CA 1
ATOM 1455 C C . ASP A 1 185 ? 7.437 6.881 -10.789 1.00 95.38 185 ASP A C 1
ATOM 1457 O O . ASP A 1 185 ? 6.241 6.799 -10.512 1.00 95.38 185 ASP A O 1
ATOM 1461 N N . VAL A 1 186 ? 8.031 6.040 -11.647 1.00 96.69 186 VAL A N 1
ATOM 1462 C CA . VAL A 1 186 ? 7.342 4.901 -12.275 1.00 96.69 186 VAL A CA 1
ATOM 1463 C C . VAL A 1 186 ? 6.867 3.916 -11.208 1.00 96.69 186 VAL A C 1
ATOM 1465 O O . VAL A 1 186 ? 5.695 3.539 -11.202 1.00 96.69 186 VAL A O 1
ATOM 1468 N N . ALA A 1 187 ? 7.741 3.533 -10.275 1.00 96.38 187 ALA A N 1
ATOM 1469 C CA . ALA A 1 187 ? 7.399 2.614 -9.194 1.00 96.38 187 ALA A CA 1
ATOM 1470 C C . ALA A 1 187 ? 6.307 3.190 -8.274 1.00 96.38 187 ALA A C 1
ATOM 1472 O O . ALA A 1 187 ? 5.353 2.479 -7.948 1.00 96.38 187 ALA A O 1
ATOM 1473 N N . GLN A 1 188 ? 6.394 4.475 -7.908 1.00 95.81 188 GLN A N 1
ATOM 1474 C CA . GLN A 1 188 ? 5.372 5.169 -7.113 1.00 95.81 188 GLN A CA 1
ATOM 1475 C C . GLN A 1 188 ? 4.027 5.226 -7.839 1.00 95.81 188 GLN A C 1
ATOM 1477 O O . GLN A 1 188 ? 3.001 4.903 -7.243 1.00 95.81 188 GLN A O 1
ATOM 1482 N N . TYR A 1 189 ? 4.012 5.554 -9.134 1.00 96.38 189 TYR A N 1
ATOM 1483 C CA . TYR A 1 189 ? 2.784 5.539 -9.931 1.00 96.38 189 TYR A CA 1
ATOM 1484 C C . TYR A 1 189 ? 2.139 4.147 -9.951 1.00 96.38 189 TYR A C 1
ATOM 1486 O O . TYR A 1 189 ? 0.941 4.012 -9.695 1.00 96.38 189 TYR A O 1
ATOM 1494 N N . VAL A 1 190 ? 2.934 3.101 -10.202 1.00 96.88 190 VAL A N 1
ATOM 1495 C CA . VAL A 1 190 ? 2.445 1.715 -10.205 1.00 96.88 190 VAL A CA 1
ATOM 1496 C C . VAL A 1 190 ? 1.894 1.326 -8.837 1.00 96.88 190 VAL A C 1
ATOM 1498 O O . VAL A 1 190 ? 0.817 0.736 -8.769 1.00 96.88 190 VAL A O 1
ATOM 1501 N N . TRP A 1 191 ? 2.571 1.682 -7.744 1.00 96.06 191 TRP A N 1
ATOM 1502 C CA . TRP A 1 191 ? 2.064 1.446 -6.391 1.00 96.06 191 TRP A CA 1
ATOM 1503 C C . TRP A 1 191 ? 0.729 2.142 -6.153 1.00 96.06 191 TRP A C 1
ATOM 1505 O O . TRP A 1 191 ? -0.209 1.511 -5.672 1.00 96.06 191 TRP A O 1
ATOM 1515 N N . ILE A 1 192 ? 0.615 3.417 -6.531 1.00 95.06 192 ILE A N 1
ATOM 1516 C CA . ILE A 1 192 ? -0.616 4.191 -6.359 1.00 95.06 192 ILE A CA 1
ATOM 1517 C C . ILE A 1 192 ? -1.782 3.503 -7.079 1.00 95.06 192 ILE A C 1
ATOM 1519 O O . ILE A 1 192 ? -2.842 3.301 -6.488 1.00 95.06 192 ILE A O 1
ATOM 1523 N N . LYS A 1 193 ? -1.556 3.070 -8.326 1.00 94.62 193 LYS A N 1
ATOM 1524 C CA . LYS A 1 193 ? -2.555 2.401 -9.173 1.00 94.62 193 LYS A CA 1
ATOM 1525 C C . LYS A 1 193 ? -2.862 0.951 -8.808 1.00 94.62 193 LYS A C 1
ATOM 1527 O O . LYS A 1 193 ? -3.781 0.369 -9.376 1.00 94.62 193 LYS A O 1
ATOM 1532 N N . THR A 1 194 ? -2.113 0.353 -7.887 1.00 93.25 194 THR A N 1
ATOM 1533 C CA . THR A 1 194 ? -2.292 -1.057 -7.516 1.00 93.25 194 THR A CA 1
ATOM 1534 C C . THR A 1 194 ? -2.554 -1.225 -6.024 1.00 93.25 194 THR A C 1
ATOM 1536 O O . THR A 1 194 ? -3.626 -1.690 -5.636 1.00 93.25 194 THR A O 1
ATOM 1539 N N . MET A 1 195 ? -1.607 -0.828 -5.180 1.00 92.19 195 MET A N 1
ATOM 1540 C CA . MET A 1 195 ? -1.630 -1.043 -3.735 1.00 92.19 195 MET A CA 1
ATOM 1541 C C . MET A 1 195 ? -2.394 0.050 -2.997 1.00 92.19 195 MET A C 1
ATOM 1543 O O . MET A 1 195 ? -3.267 -0.281 -2.196 1.00 92.19 195 MET A O 1
ATOM 1547 N N . LEU A 1 196 ? -2.119 1.331 -3.272 1.00 93.19 196 LEU A N 1
ATOM 1548 C CA . LEU A 1 196 ? -2.782 2.425 -2.552 1.00 93.19 196 LEU A CA 1
ATOM 1549 C C . LEU A 1 196 ? -4.291 2.392 -2.810 1.00 93.19 196 LEU A C 1
ATOM 1551 O O . LEU A 1 196 ? -5.080 2.194 -1.887 1.00 93.19 196 LEU A O 1
ATOM 1555 N N . GLU A 1 197 ? -4.681 2.511 -4.081 1.00 89.62 197 GLU A N 1
ATOM 1556 C CA . GLU A 1 197 ? -6.083 2.506 -4.506 1.00 89.62 197 GLU A CA 1
ATOM 1557 C C . GLU A 1 197 ? -6.762 1.157 -4.224 1.00 89.62 197 GLU A C 1
ATOM 1559 O O . GLU A 1 197 ? -7.895 1.101 -3.747 1.00 89.62 197 GLU A O 1
ATOM 1564 N N . GLY A 1 198 ? -6.075 0.049 -4.519 1.00 87.06 198 GLY A N 1
ATOM 1565 C CA . GLY A 1 198 ? -6.679 -1.279 -4.494 1.00 87.06 198 GLY A CA 1
ATOM 1566 C C . GLY A 1 198 ? -6.709 -1.952 -3.125 1.00 87.06 198 GLY A C 1
ATOM 1567 O O . GLY A 1 198 ? -7.524 -2.855 -2.937 1.00 87.06 198 GLY A O 1
ATOM 1568 N N . GLN A 1 199 ? -5.838 -1.562 -2.191 1.00 88.62 199 GLN A N 1
ATOM 1569 C CA . GLN A 1 199 ? -5.661 -2.249 -0.911 1.00 88.62 199 GLN A CA 1
ATOM 1570 C C . GLN A 1 199 ? -5.679 -1.279 0.271 1.00 88.62 199 GLN A C 1
ATOM 1572 O O . GLN A 1 199 ? -6.599 -1.355 1.088 1.00 88.62 199 GLN A O 1
ATOM 1577 N N . ILE A 1 200 ? -4.728 -0.346 0.336 1.00 90.50 200 ILE A N 1
ATOM 1578 C CA . ILE A 1 200 ? -4.486 0.503 1.514 1.00 90.50 200 ILE A CA 1
ATOM 1579 C C . ILE A 1 200 ? -5.707 1.365 1.826 1.00 90.50 200 ILE A C 1
ATOM 1581 O O . ILE A 1 200 ? -6.210 1.315 2.942 1.00 90.50 200 ILE A O 1
ATOM 1585 N N . LEU A 1 201 ? -6.259 2.068 0.834 1.00 90.31 201 LEU A N 1
ATOM 1586 C CA . LEU A 1 201 ? -7.446 2.908 1.037 1.00 90.31 201 LEU A CA 1
ATOM 1587 C C . LEU A 1 201 ? -8.738 2.107 1.226 1.00 90.31 201 LEU A C 1
ATOM 1589 O O . LEU A 1 201 ? -9.745 2.659 1.657 1.00 90.31 201 LEU A O 1
ATOM 1593 N N . THR A 1 202 ? -8.723 0.808 0.914 1.00 88.38 202 THR A N 1
ATOM 1594 C CA . THR A 1 202 ? -9.901 -0.055 1.053 1.00 88.38 202 THR A CA 1
ATOM 1595 C C . THR A 1 202 ? -9.959 -0.676 2.444 1.00 88.38 202 THR A C 1
ATOM 1597 O O . THR A 1 202 ? -10.698 -0.204 3.300 1.00 88.38 202 THR A O 1
ATOM 1600 N N . TRP A 1 203 ? -9.177 -1.724 2.694 1.00 86.44 203 TRP A N 1
ATOM 1601 C CA . TRP A 1 203 ? -9.219 -2.483 3.940 1.00 86.44 203 TRP A CA 1
ATOM 1602 C C . TRP A 1 203 ? -8.219 -1.997 4.992 1.00 86.44 203 TRP A C 1
ATOM 1604 O O . TRP A 1 203 ? -8.352 -2.362 6.157 1.00 86.44 203 TRP A O 1
ATOM 1614 N N . GLY A 1 204 ? -7.242 -1.172 4.605 1.00 85.00 204 GLY A N 1
ATOM 1615 C CA . GLY A 1 204 ? -6.390 -0.423 5.535 1.00 85.00 204 GLY A CA 1
ATOM 1616 C C . GLY A 1 204 ? -6.966 0.941 5.943 1.00 85.00 204 GLY A C 1
ATOM 1617 O O . GLY A 1 204 ? -6.381 1.606 6.796 1.00 85.00 204 GLY A O 1
ATOM 1618 N N . GLY A 1 205 ? -8.101 1.345 5.362 1.00 85.69 205 GLY A N 1
ATOM 1619 C CA . GLY A 1 205 ? -8.667 2.685 5.503 1.00 85.69 205 GLY A CA 1
ATOM 1620 C C . GLY A 1 205 ? -10.195 2.705 5.456 1.00 85.69 205 GLY A C 1
ATOM 1621 O O . GLY A 1 205 ? -10.863 1.967 6.184 1.00 85.69 205 GLY A O 1
ATOM 1622 N N . ASP A 1 206 ? -10.741 3.555 4.586 1.00 86.94 206 ASP A N 1
ATOM 1623 C CA . ASP A 1 206 ? -12.097 4.110 4.683 1.00 86.94 206 ASP A CA 1
ATOM 1624 C C . ASP A 1 206 ? -13.212 3.064 4.849 1.00 86.94 206 ASP A C 1
ATOM 1626 O O . ASP A 1 206 ? -14.071 3.206 5.716 1.00 86.94 206 ASP A O 1
ATOM 1630 N N . ARG A 1 207 ? -13.188 1.950 4.100 1.00 91.06 207 ARG A N 1
ATOM 1631 C CA . ARG A 1 207 ? -14.269 0.942 4.187 1.00 91.06 207 ARG A CA 1
ATOM 1632 C C . ARG A 1 207 ? -14.370 0.305 5.572 1.00 91.06 207 ARG A C 1
ATOM 1634 O O . ARG A 1 207 ? -15.465 0.024 6.060 1.00 91.06 207 ARG A O 1
ATOM 1641 N N . VAL A 1 208 ? -13.224 0.064 6.200 1.00 93.19 208 VAL A N 1
ATOM 1642 C CA . VAL A 1 208 ? -13.144 -0.553 7.527 1.00 93.19 208 VAL A CA 1
ATOM 1643 C C . VAL A 1 208 ? -13.423 0.467 8.628 1.00 93.19 208 VAL A C 1
ATOM 1645 O O . VAL A 1 208 ? -14.071 0.137 9.622 1.00 93.19 208 VAL A O 1
ATOM 1648 N N . ASP A 1 209 ? -12.995 1.711 8.440 1.00 93.69 209 ASP A N 1
ATOM 1649 C CA . ASP A 1 209 ? -13.260 2.806 9.375 1.00 93.69 209 ASP A CA 1
ATOM 1650 C C . ASP A 1 209 ? -14.761 3.143 9.424 1.00 93.69 209 ASP A C 1
ATOM 1652 O O . ASP A 1 209 ? -15.379 3.203 10.497 1.00 93.69 209 ASP A O 1
ATOM 1656 N N . MET A 1 210 ? -15.397 3.204 8.254 1.00 94.06 210 MET A N 1
ATOM 1657 C CA . MET A 1 210 ? -16.827 3.476 8.112 1.00 94.06 210 MET A CA 1
ATOM 1658 C C . MET A 1 210 ? -17.724 2.363 8.660 1.00 94.06 210 MET A C 1
ATOM 1660 O O . MET A 1 210 ? -18.875 2.632 9.015 1.00 94.06 210 MET A O 1
ATOM 1664 N N . ALA A 1 211 ? -17.207 1.143 8.843 1.00 95.00 211 ALA A N 1
ATOM 1665 C CA . ALA A 1 211 ? -17.935 0.061 9.508 1.00 95.00 211 ALA A CA 1
ATOM 1666 C C . ALA A 1 211 ? -18.381 0.425 10.937 1.00 95.00 211 ALA A C 1
ATOM 1668 O O . ALA A 1 211 ? -19.372 -0.117 11.429 1.00 95.00 211 ALA A O 1
ATOM 1669 N N . ASN A 1 212 ? -17.678 1.361 11.583 1.00 95.94 212 ASN A N 1
ATOM 1670 C CA . ASN A 1 212 ? -18.012 1.889 12.905 1.00 95.94 212 ASN A CA 1
ATOM 1671 C C . ASN A 1 212 ? -18.320 3.400 12.875 1.00 95.94 212 ASN A C 1
ATOM 1673 O O . ASN A 1 212 ? -18.273 4.061 13.909 1.00 95.94 212 ASN A O 1
ATOM 1677 N N . SER A 1 213 ? -18.691 3.948 11.706 1.00 95.75 213 SER A N 1
ATOM 1678 C CA . SER A 1 213 ? -19.009 5.377 11.525 1.00 95.75 213 SER A CA 1
ATOM 1679 C C . SER A 1 213 ? -17.880 6.313 11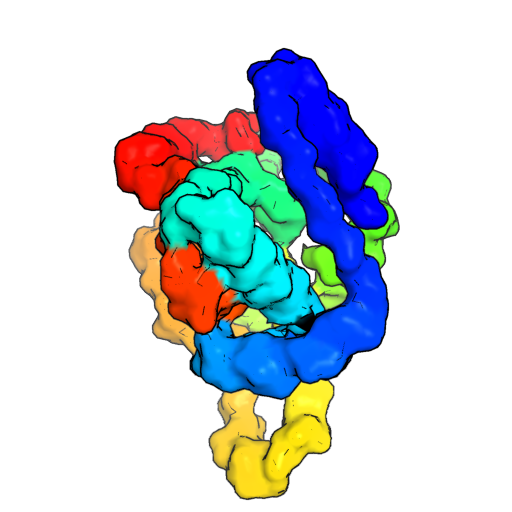.987 1.00 95.75 213 SER A C 1
ATOM 1681 O O . SER A 1 213 ? -18.142 7.320 12.656 1.00 95.75 213 SER A O 1
ATOM 1683 N N . MET A 1 214 ? -16.637 5.946 11.663 1.00 95.75 214 MET A N 1
ATOM 1684 C CA . MET A 1 214 ? -15.444 6.765 11.856 1.00 95.75 214 MET A CA 1
ATOM 1685 C C . MET A 1 214 ? -14.933 7.244 10.493 1.00 95.75 214 MET A C 1
ATOM 1687 O O . MET A 1 214 ? -14.722 6.437 9.596 1.00 95.75 214 MET A O 1
ATOM 1691 N N . GLU A 1 215 ? -14.717 8.548 10.354 1.00 95.31 215 GLU A N 1
ATOM 1692 C CA . GLU A 1 215 ? -14.119 9.178 9.176 1.00 95.31 215 GLU A CA 1
ATOM 1693 C C . GLU A 1 215 ? -12.602 9.316 9.381 1.00 95.31 215 GLU A C 1
ATOM 1695 O O . GLU A 1 215 ? -12.153 10.015 10.297 1.00 95.31 215 GLU A O 1
ATOM 1700 N N . ALA A 1 216 ? -11.802 8.675 8.528 1.00 93.88 216 ALA A N 1
ATOM 1701 C CA . ALA A 1 216 ? -10.357 8.881 8.492 1.00 93.88 216 ALA A CA 1
ATOM 1702 C C . ALA A 1 216 ? -9.985 10.000 7.511 1.00 93.88 216 ALA A C 1
ATOM 1704 O O . ALA A 1 216 ? -10.450 10.037 6.372 1.00 93.88 216 ALA A O 1
ATOM 1705 N N . ARG A 1 217 ? -9.121 10.916 7.955 1.00 94.69 217 ARG A N 1
ATOM 1706 C CA . ARG A 1 217 ? -8.580 12.022 7.160 1.00 94.69 217 ARG A CA 1
ATOM 1707 C C . ARG A 1 217 ? -7.081 11.815 6.942 1.00 94.69 217 ARG A C 1
ATOM 1709 O O . ARG A 1 217 ? -6.291 12.246 7.788 1.00 94.69 217 ARG A O 1
ATOM 1716 N N . PRO A 1 218 ? -6.683 11.167 5.836 1.00 94.19 218 PRO A N 1
ATOM 1717 C CA . PRO A 1 218 ? -5.280 10.914 5.533 1.00 94.19 218 PRO A CA 1
ATOM 1718 C C . PRO A 1 218 ? -4.574 12.224 5.179 1.00 94.19 218 PRO A C 1
ATOM 1720 O O . PRO A 1 218 ? -4.779 12.789 4.104 1.00 94.19 218 PRO A O 1
ATOM 1723 N N . ALA A 1 219 ? -3.742 12.723 6.095 1.00 94.56 219 ALA A N 1
ATOM 1724 C CA . ALA A 1 219 ? -3.102 14.034 5.966 1.00 94.56 219 ALA A CA 1
ATOM 1725 C C . ALA A 1 219 ? -2.199 14.125 4.727 1.00 94.56 219 ALA A C 1
ATOM 1727 O O . ALA A 1 219 ? -2.114 15.176 4.095 1.00 94.56 219 ALA A O 1
ATOM 1728 N N . PHE A 1 220 ? -1.559 13.015 4.358 1.00 95.81 220 PHE A N 1
ATOM 1729 C CA . PHE A 1 220 ? -0.647 12.947 3.219 1.00 95.81 220 PHE A CA 1
ATOM 1730 C C . PHE A 1 220 ? -1.349 12.814 1.867 1.00 95.81 220 PHE A C 1
ATOM 1732 O O . PHE A 1 220 ? -0.689 12.911 0.840 1.00 95.81 220 PHE A O 1
ATOM 1739 N N . LEU A 1 221 ? -2.673 12.650 1.835 1.00 94.31 221 LEU A N 1
ATOM 1740 C CA . LEU A 1 221 ? -3.446 12.669 0.589 1.00 94.31 221 LEU A CA 1
ATOM 1741 C C . LEU A 1 221 ? -4.114 14.022 0.327 1.00 94.31 221 LEU A C 1
ATOM 1743 O O . LEU A 1 221 ? -4.895 14.145 -0.619 1.00 94.31 221 LEU A O 1
ATOM 1747 N N . ASP A 1 222 ? -3.804 15.048 1.125 1.00 95.94 222 ASP A N 1
ATOM 1748 C CA . ASP A 1 222 ? -4.170 16.415 0.773 1.00 95.94 222 ASP A CA 1
ATOM 1749 C C . ASP A 1 222 ? -3.529 16.806 -0.567 1.00 95.94 222 ASP A C 1
ATOM 1751 O O . ASP A 1 222 ? -2.326 16.641 -0.782 1.00 95.94 222 ASP A O 1
ATOM 1755 N N . HIS A 1 223 ? -4.341 17.337 -1.479 1.00 95.25 223 HIS A N 1
ATOM 1756 C CA . HIS A 1 223 ? -3.897 17.613 -2.841 1.00 95.25 223 HIS A CA 1
ATOM 1757 C C . HIS A 1 223 ? -2.801 18.685 -2.930 1.00 95.25 223 HIS A C 1
ATOM 1759 O O . HIS A 1 223 ? -1.969 18.592 -3.829 1.00 95.25 223 HIS A O 1
ATOM 1765 N N . HIS A 1 224 ? -2.741 19.655 -2.009 1.00 96.31 224 HIS A N 1
ATOM 1766 C CA . HIS A 1 224 ? -1.667 20.650 -1.999 1.00 96.31 224 HIS A CA 1
ATOM 1767 C C . HIS A 1 224 ? -0.354 20.042 -1.511 1.00 96.31 224 HIS A C 1
ATOM 1769 O O . HIS A 1 224 ? 0.708 20.342 -2.060 1.00 96.31 224 HIS A O 1
ATOM 1775 N N . LEU A 1 225 ? -0.413 19.168 -0.503 1.00 95.69 225 LEU A N 1
ATOM 1776 C CA . LEU A 1 225 ? 0.765 18.437 -0.040 1.00 95.69 225 LEU A CA 1
ATO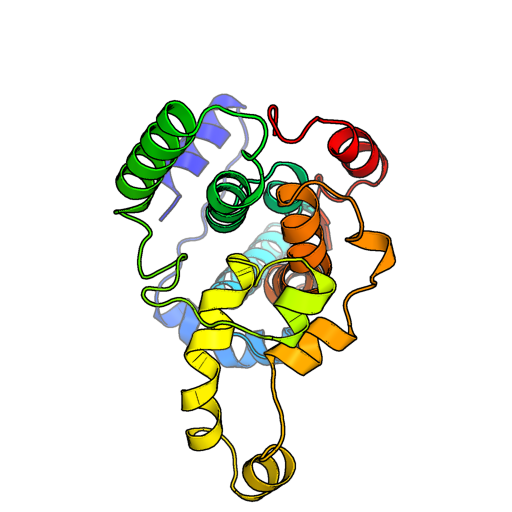M 1777 C C . LEU A 1 225 ? 1.268 17.462 -1.108 1.00 95.69 225 LEU A C 1
ATOM 1779 O O . LEU A 1 225 ? 2.465 17.435 -1.384 1.00 95.69 225 LEU A O 1
ATOM 1783 N N . ALA A 1 226 ? 0.370 16.709 -1.743 1.00 94.62 226 ALA A N 1
ATOM 1784 C CA . ALA A 1 226 ? 0.721 15.801 -2.828 1.00 94.62 226 ALA A CA 1
ATOM 1785 C C . ALA A 1 226 ? 1.328 16.554 -4.024 1.00 94.62 226 ALA A C 1
ATOM 1787 O O . ALA A 1 226 ? 2.366 16.146 -4.542 1.00 94.62 226 ALA A O 1
ATOM 1788 N N . GLU A 1 227 ? 0.736 17.686 -4.423 1.00 94.69 227 GLU A N 1
ATOM 1789 C CA . GLU A 1 227 ? 1.279 18.551 -5.475 1.00 94.69 227 GLU A CA 1
ATOM 1790 C C . GLU A 1 227 ? 2.669 19.087 -5.109 1.00 94.69 227 GLU A C 1
ATOM 1792 O O . GLU A 1 227 ? 3.567 19.081 -5.945 1.00 94.69 227 GLU A O 1
ATOM 1797 N N . ALA A 1 228 ? 2.894 19.501 -3.861 1.00 94.81 228 ALA A N 1
ATOM 1798 C CA . ALA A 1 228 ? 4.214 19.937 -3.415 1.00 94.81 228 ALA A CA 1
ATOM 1799 C C . ALA A 1 228 ? 5.235 18.785 -3.399 1.00 94.81 228 ALA A C 1
ATOM 1801 O O . ALA A 1 228 ? 6.377 18.961 -3.829 1.00 94.81 228 ALA A O 1
ATOM 1802 N N . ALA A 1 229 ? 4.832 17.599 -2.937 1.00 94.06 229 ALA A N 1
ATOM 1803 C CA . ALA A 1 229 ? 5.706 16.438 -2.813 1.00 94.06 229 ALA A CA 1
ATOM 1804 C C . ALA A 1 229 ? 6.224 15.943 -4.171 1.00 94.06 229 ALA A C 1
ATOM 1806 O O . ALA A 1 229 ? 7.391 15.563 -4.274 1.00 94.06 229 ALA A O 1
ATOM 1807 N N . VAL A 1 230 ? 5.416 16.012 -5.238 1.00 89.88 230 VAL A N 1
ATOM 1808 C CA . VAL A 1 230 ? 5.862 15.588 -6.581 1.00 89.88 230 VAL A CA 1
ATOM 1809 C C . VAL A 1 230 ? 6.951 16.488 -7.178 1.00 89.88 230 VAL A C 1
ATOM 1811 O O . VAL A 1 230 ? 7.648 16.061 -8.098 1.00 89.88 230 VAL A O 1
ATOM 1814 N N . TRP A 1 231 ? 7.153 17.698 -6.644 1.00 91.75 231 TRP A N 1
ATOM 1815 C CA . TRP A 1 231 ? 8.267 18.572 -7.030 1.00 91.75 231 TRP A CA 1
ATOM 1816 C C . TRP A 1 231 ? 9.578 18.246 -6.312 1.00 91.75 231 TRP A C 1
ATOM 1818 O O . TRP A 1 231 ? 10.630 18.744 -6.721 1.00 91.75 231 TRP A O 1
ATOM 1828 N N . VAL A 1 232 ? 9.553 17.411 -5.269 1.00 93.44 232 VAL A N 1
ATOM 1829 C CA . VAL A 1 232 ? 10.774 16.956 -4.599 1.00 93.44 232 VAL A CA 1
ATOM 1830 C C . VAL A 1 232 ? 11.531 16.024 -5.553 1.00 93.44 232 VAL A C 1
ATOM 1832 O O . VAL A 1 232 ? 10.964 15.021 -6.005 1.00 93.44 232 VAL A O 1
ATOM 1835 N N . PRO A 1 233 ? 12.802 16.311 -5.891 1.00 90.88 233 PRO A N 1
ATOM 1836 C CA . PRO A 1 233 ? 13.581 15.441 -6.767 1.00 90.88 233 PRO A CA 1
ATOM 1837 C C . PRO A 1 233 ? 13.743 14.037 -6.167 1.00 90.88 233 PRO A C 1
ATOM 1839 O O . PRO A 1 233 ? 13.931 13.936 -4.955 1.00 90.88 233 PRO A O 1
ATOM 1842 N N . PRO A 1 234 ? 13.764 12.962 -6.980 1.00 87.88 234 PRO A N 1
ATOM 1843 C CA . PRO A 1 234 ? 13.921 11.589 -6.491 1.00 87.88 234 PRO A CA 1
ATOM 1844 C C . PRO A 1 234 ? 15.093 11.368 -5.523 1.00 87.88 234 PRO A C 1
ATOM 1846 O O . PRO A 1 234 ? 14.963 10.606 -4.577 1.00 87.88 234 PRO A O 1
ATOM 1849 N N . ALA A 1 235 ? 16.216 12.070 -5.711 1.00 82.31 235 ALA A N 1
ATOM 1850 C CA . ALA A 1 235 ? 17.397 11.972 -4.844 1.00 82.31 235 ALA A CA 1
ATOM 1851 C C . ALA A 1 235 ? 17.224 12.603 -3.443 1.00 82.31 235 ALA A C 1
ATOM 1853 O O . ALA A 1 235 ? 18.107 12.468 -2.597 1.00 82.31 235 ALA A O 1
ATOM 1854 N N . HIS A 1 236 ? 16.128 13.330 -3.210 1.00 83.31 236 HIS A N 1
ATOM 1855 C CA . HIS A 1 236 ? 15.814 14.020 -1.955 1.00 83.31 236 HIS A CA 1
ATOM 1856 C C . HIS A 1 236 ? 14.510 13.533 -1.310 1.00 83.31 236 HIS A C 1
ATOM 1858 O O . HIS A 1 236 ? 14.055 14.158 -0.352 1.00 83.31 236 HIS A O 1
ATOM 1864 N N . ARG A 1 237 ? 13.906 12.467 -1.848 1.00 83.00 237 ARG A N 1
ATOM 1865 C CA . ARG A 1 237 ? 12.774 11.782 -1.219 1.00 83.00 237 ARG A CA 1
ATOM 1866 C C . ARG A 1 237 ? 13.277 10.721 -0.248 1.00 83.00 237 ARG A C 1
ATOM 1868 O O . ARG A 1 237 ? 14.265 10.030 -0.587 1.00 83.00 237 ARG A O 1
#

pLDDT: mean 90.4, std 10.09, range [47.34, 98.19]

Secondary structure (DSSP, 8-state):
--HHHHHHHHHHTT---------HHHHHHTHHHHHHHHTS--SSSHHHHHHHHHHHHHHTT--EEEE-TTHHHHTT-SHHHHHHHHHHS-TTS-HHHHHHHHHHHHHHGGGTBTTTB-SSPPPPHHHHHHHSS--TTTHHHHHHGGGHHHHS-HHHHHHTTT--HHHHHHTTS-HHHHTT--HHHHHHHHHIIIIIIIIIHHHTTHHHHHTTT-EEEEGGG-HHHHHHHTTS-GGG-

Radius of gyration: 20.0 Å; chains: 1; bounding box: 51×46×48 Å